Protein AF-A0A2E1MLE8-F1 (afdb_monomer)

pLDDT: mean 72.33, std 20.82, range [31.33, 97.62]

Sequence (188 aa):
MLLLKIIFIIIYLKLILARNYIHWLTSKGMEEFGFDRRSVFRGATSLALKDGQLSNGEKRLLIKLAHSLKLDDNEPKMIYDSIIDNKSLEPGKKISEEEQRRIYGQVLEAMLIHTDRSDDELLQIAYLRKIFQIDDSEHRAIARSMDRQLEEVIHRTLKDEVRIRLYDSIDRMGDIFDNILVKNEDRK

Mean predicted aligned error: 11.48 Å

Radius of gyration: 18.12 Å; Cα contacts (8 Å, |Δi|>4): 130; chains: 1; bounding box: 50×51×37 Å

Foldseek 3Di:
DVVVVVVVVVVVVVVVVVVCVLVCLVPVLCVPAHAALLSLLLSLLCLCCVVPDHDPLSVQLSVQLCVLSVPDPCSNVVSVVCSVVVHDDHHHDHADLVSLLSSLLRSVVSQLLDPPHDVSSLVSSLSSCVSSVQDPVNLVVSVVVVLVVCVVPDDPPSSVSSVVSSVVSVVVNVVVVCCVVVVVVVPD

Nearest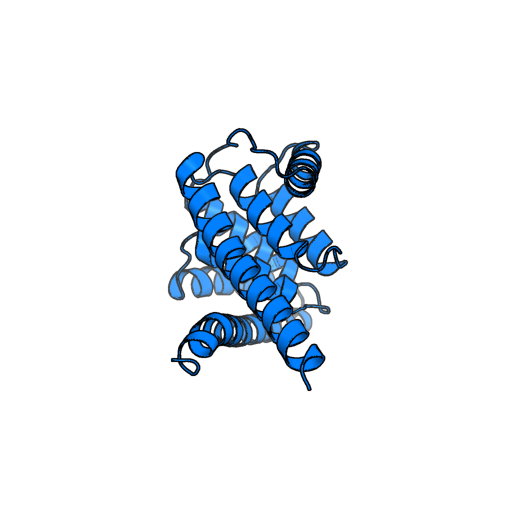 PDB structures (foldseek):
  7uwb-assembly1_o  TM=1.664E-01  e=9.265E+00  Citrus x limon

Structure (mmCIF, N/CA/C/O backbone):
data_AF-A0A2E1MLE8-F1
#
_entry.id   AF-A0A2E1MLE8-F1
#
loop_
_atom_site.group_PDB
_atom_site.id
_atom_site.type_symbol
_atom_site.label_atom_id
_atom_site.label_alt_id
_atom_site.label_comp_id
_atom_site.label_asym_id
_atom_site.label_entity_id
_atom_site.label_seq_id
_atom_site.pdbx_PDB_ins_code
_atom_site.Cartn_x
_atom_site.Cartn_y
_atom_site.Cartn_z
_atom_site.occupancy
_atom_site.B_iso_or_equiv
_atom_site.auth_seq_id
_atom_site.auth_comp_id
_atom_site.auth_asym_id
_atom_site.auth_atom_id
_atom_site.pdbx_PDB_model_num
ATOM 1 N N . MET A 1 1 ? -21.716 -35.879 11.417 1.00 55.12 1 MET A N 1
ATOM 2 C CA . MET A 1 1 ? -22.118 -35.291 10.114 1.00 55.12 1 MET A CA 1
ATOM 3 C C . MET A 1 1 ? -22.723 -33.882 10.238 1.00 55.12 1 MET A C 1
ATOM 5 O O . MET A 1 1 ? -22.400 -33.039 9.413 1.00 55.12 1 MET A O 1
ATOM 9 N N . LEU A 1 2 ? -23.537 -33.584 11.264 1.00 41.94 2 LEU A N 1
ATOM 10 C CA . LEU A 1 2 ? -24.146 -32.253 11.479 1.00 41.94 2 LEU A CA 1
ATOM 11 C C . LEU A 1 2 ? -23.129 -31.139 11.827 1.00 41.94 2 LEU A C 1
ATOM 13 O O . LEU A 1 2 ? -23.208 -30.042 11.286 1.00 41.94 2 LEU A O 1
ATOM 17 N N . LEU A 1 3 ? -22.133 -31.441 12.671 1.00 33.59 3 LEU A N 1
ATOM 18 C CA . LEU A 1 3 ? -21.077 -30.498 13.081 1.00 33.59 3 LEU A CA 1
ATOM 19 C C . LEU A 1 3 ? -20.241 -29.972 11.903 1.00 33.59 3 LEU A C 1
ATOM 21 O O . LEU A 1 3 ? -19.917 -28.790 11.850 1.00 33.59 3 LEU A O 1
ATOM 25 N N . LEU A 1 4 ? -19.941 -30.837 10.930 1.00 36.84 4 LEU A N 1
ATOM 26 C CA . LEU A 1 4 ? -19.155 -30.480 9.746 1.00 36.84 4 LEU A CA 1
ATOM 27 C C . LEU A 1 4 ? -19.902 -29.472 8.853 1.00 36.84 4 LEU A C 1
ATOM 29 O O . LEU A 1 4 ? -19.287 -28.564 8.302 1.00 36.84 4 LEU A O 1
ATOM 33 N N . LYS A 1 5 ? -21.238 -29.589 8.767 1.00 32.25 5 LYS A N 1
ATOM 34 C CA . LYS A 1 5 ? -22.104 -28.643 8.042 1.00 32.25 5 LYS A CA 1
ATOM 35 C C . LYS A 1 5 ? -22.177 -27.280 8.737 1.00 32.25 5 LYS A C 1
ATOM 37 O O . LYS A 1 5 ? -22.141 -26.262 8.058 1.00 32.25 5 LYS A O 1
ATOM 42 N N . ILE A 1 6 ? -22.225 -27.249 10.070 1.00 36.34 6 ILE A N 1
ATOM 43 C CA . ILE A 1 6 ? -22.250 -26.000 10.854 1.00 36.34 6 ILE A CA 1
ATOM 44 C C . ILE A 1 6 ? -20.917 -25.251 10.732 1.00 36.34 6 ILE A C 1
ATOM 46 O O . ILE A 1 6 ? -20.917 -24.044 10.511 1.00 36.34 6 ILE A O 1
ATOM 50 N N . ILE A 1 7 ? -19.785 -25.959 10.791 1.00 39.38 7 ILE A N 1
ATOM 51 C CA . ILE A 1 7 ? -18.454 -25.368 10.580 1.00 39.38 7 ILE A CA 1
ATOM 52 C C . ILE A 1 7 ? -18.348 -24.773 9.169 1.00 39.38 7 ILE A C 1
ATOM 54 O O . ILE A 1 7 ? -17.899 -23.639 9.020 1.00 39.38 7 ILE A O 1
ATOM 58 N N . PHE A 1 8 ? -18.838 -25.483 8.148 1.00 39.50 8 PHE A N 1
ATOM 59 C CA . PHE A 1 8 ? -18.890 -24.969 6.778 1.00 39.50 8 PHE A CA 1
ATOM 60 C C . PHE A 1 8 ? -19.760 -23.714 6.651 1.00 39.50 8 PHE A C 1
ATOM 62 O O . PHE A 1 8 ? -19.351 -22.771 5.985 1.00 39.50 8 PHE A O 1
ATOM 69 N N . ILE A 1 9 ? -20.916 -23.666 7.321 1.00 45.56 9 ILE A N 1
ATOM 70 C CA . ILE A 1 9 ? -21.800 -22.491 7.338 1.00 45.56 9 ILE A CA 1
ATOM 71 C C . ILE A 1 9 ? -21.136 -21.309 8.052 1.00 45.56 9 ILE A C 1
ATOM 73 O O . ILE A 1 9 ? -21.217 -20.198 7.548 1.00 45.56 9 ILE A O 1
ATOM 77 N N . ILE A 1 10 ? -20.437 -21.521 9.173 1.00 34.81 10 ILE A N 1
ATOM 78 C CA . ILE A 1 10 ? -19.719 -20.456 9.900 1.00 34.81 10 ILE A CA 1
ATOM 79 C C . ILE A 1 10 ? -18.547 -19.918 9.071 1.00 34.81 10 ILE A C 1
ATOM 81 O O . ILE A 1 10 ? -18.344 -18.707 9.006 1.00 34.81 10 ILE A O 1
ATOM 85 N N . ILE A 1 11 ? -17.797 -20.801 8.406 1.00 39.72 11 ILE A N 1
ATOM 86 C CA . ILE A 1 11 ? -16.716 -20.428 7.485 1.00 39.72 11 ILE A CA 1
ATOM 87 C C . ILE A 1 11 ? -17.288 -19.659 6.286 1.00 39.72 11 ILE A C 1
ATOM 89 O O . ILE A 1 11 ? -16.763 -18.609 5.930 1.00 39.72 11 ILE A O 1
ATOM 93 N N . TYR A 1 12 ? -18.401 -20.125 5.717 1.00 33.50 12 TYR A N 1
ATOM 94 C CA . TYR A 1 12 ? -19.116 -19.479 4.616 1.00 33.50 12 TYR A CA 1
ATOM 95 C C . TYR A 1 12 ? -19.677 -18.103 5.013 1.00 33.50 12 TYR A C 1
ATOM 97 O O . TYR A 1 12 ? -19.508 -17.144 4.266 1.00 33.50 12 TYR A O 1
ATOM 105 N N . LEU A 1 13 ? -20.243 -17.961 6.218 1.00 35.47 13 LEU A N 1
ATOM 106 C CA . LEU A 1 13 ? -20.700 -16.678 6.761 1.00 35.47 13 LEU A CA 1
ATOM 107 C C . LEU A 1 13 ? -19.525 -15.724 7.009 1.00 35.47 13 LEU A C 1
ATOM 109 O O . LEU A 1 13 ? -19.614 -14.557 6.646 1.00 35.47 13 LEU A O 1
ATOM 113 N N . LYS A 1 14 ? -18.407 -16.208 7.572 1.00 35.91 14 LYS A N 1
ATOM 114 C CA . LYS A 1 14 ? -17.180 -15.412 7.763 1.00 35.91 14 LYS A CA 1
ATOM 115 C C . LYS A 1 14 ? -16.571 -14.957 6.434 1.00 35.91 14 LYS A C 1
ATOM 117 O O . LYS A 1 14 ? -16.105 -13.828 6.346 1.00 35.91 14 LYS A O 1
ATOM 122 N N . LEU A 1 15 ? -16.611 -15.794 5.397 1.00 34.94 15 LEU A N 1
ATOM 123 C CA . LEU A 1 15 ? -16.134 -15.467 4.048 1.00 34.94 15 LEU A CA 1
ATOM 124 C C . LEU A 1 15 ? -17.059 -14.487 3.314 1.00 34.94 15 LEU A C 1
ATOM 126 O O . LEU A 1 15 ? -16.563 -13.577 2.658 1.00 34.94 15 LEU A O 1
ATOM 130 N N . ILE A 1 16 ? -18.383 -14.615 3.455 1.00 36.28 16 ILE A N 1
ATOM 131 C CA . ILE A 1 16 ? -19.353 -13.627 2.951 1.00 36.28 16 ILE A CA 1
ATOM 132 C C . ILE A 1 16 ? -19.185 -12.292 3.675 1.00 36.28 16 ILE A C 1
ATOM 134 O O . ILE A 1 16 ? -19.195 -11.245 3.031 1.00 36.28 16 ILE A O 1
ATOM 138 N N . LEU A 1 17 ? -18.985 -12.320 4.995 1.00 37.41 17 LEU A N 1
ATOM 139 C CA . LEU A 1 17 ? -18.711 -11.124 5.781 1.00 37.41 17 LEU A CA 1
ATOM 140 C C . LEU A 1 17 ? -17.395 -10.481 5.350 1.00 37.41 17 LEU A C 1
ATOM 142 O O . LEU A 1 17 ? -17.412 -9.289 5.111 1.00 37.41 17 LEU A O 1
ATOM 146 N N . ALA A 1 18 ? -16.311 -11.233 5.135 1.00 40.12 18 ALA A N 1
ATOM 147 C CA . ALA A 1 18 ? -15.037 -10.702 4.635 1.00 40.12 18 ALA A CA 1
ATOM 148 C C . ALA A 1 18 ? -15.129 -10.145 3.196 1.00 40.12 18 ALA A C 1
ATOM 150 O O . ALA A 1 18 ? -14.552 -9.099 2.901 1.00 40.12 18 ALA A O 1
ATOM 151 N N . ARG A 1 19 ? -15.901 -10.799 2.311 1.00 38.50 19 ARG A N 1
ATOM 152 C CA . ARG A 1 19 ? -16.196 -10.344 0.936 1.00 38.50 19 ARG A CA 1
ATOM 153 C C . ARG A 1 19 ? -16.969 -9.030 0.933 1.00 38.50 19 ARG A C 1
ATOM 155 O O . ARG A 1 19 ? -16.597 -8.094 0.230 1.00 38.50 19 ARG A O 1
ATOM 162 N N . ASN A 1 20 ? -18.020 -8.958 1.747 1.00 39.12 20 ASN A N 1
ATOM 163 C CA . ASN A 1 20 ? -18.745 -7.720 1.963 1.00 39.12 20 ASN A CA 1
ATOM 164 C C . ASN A 1 20 ? -17.842 -6.704 2.650 1.00 39.12 20 ASN A C 1
ATOM 166 O O . ASN A 1 20 ? -17.897 -5.567 2.249 1.00 39.12 20 ASN A O 1
ATOM 170 N N . TYR A 1 21 ? -16.956 -7.082 3.572 1.00 43.91 21 TYR A N 1
ATOM 171 C CA . TYR A 1 21 ? -16.088 -6.167 4.315 1.00 43.91 21 TYR A CA 1
ATOM 172 C C . TYR A 1 21 ? -15.061 -5.464 3.429 1.00 43.91 21 TYR A C 1
ATOM 174 O O . TYR A 1 21 ? -14.918 -4.261 3.553 1.00 43.91 21 TYR A O 1
ATOM 182 N N . ILE A 1 22 ? -14.391 -6.144 2.491 1.00 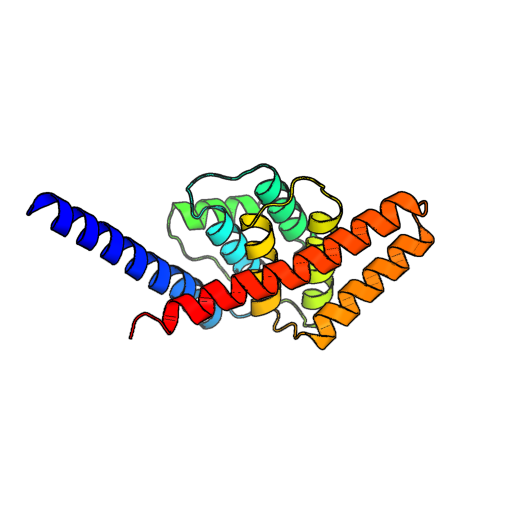43.22 22 ILE A N 1
ATOM 183 C CA . ILE A 1 22 ? -13.429 -5.481 1.588 1.00 43.22 22 ILE A CA 1
ATOM 184 C C . ILE A 1 22 ? -14.153 -4.568 0.593 1.00 43.22 22 ILE A C 1
ATOM 186 O O . ILE A 1 22 ? -13.727 -3.431 0.402 1.00 43.22 22 ILE A O 1
ATOM 190 N N . HIS A 1 23 ? -15.265 -5.027 0.006 1.00 43.91 23 HIS A N 1
ATOM 191 C CA . HIS A 1 23 ? -16.087 -4.223 -0.907 1.00 43.91 23 HIS A CA 1
ATOM 192 C C . HIS A 1 23 ? -16.815 -3.071 -0.183 1.00 43.91 23 HIS A C 1
ATOM 194 O O . HIS A 1 23 ? -16.998 -2.004 -0.749 1.00 43.91 23 HIS A O 1
ATOM 200 N N . TRP A 1 24 ? -17.184 -3.255 1.086 1.00 44.62 24 TRP A N 1
ATOM 201 C CA . TRP A 1 24 ? -17.776 -2.255 1.985 1.00 44.62 24 TRP A CA 1
ATOM 202 C C . TRP A 1 24 ? -16.725 -1.277 2.515 1.00 44.62 24 TRP A C 1
ATOM 204 O O . TRP A 1 24 ? -17.010 -0.094 2.617 1.00 44.62 24 TRP A O 1
ATOM 214 N N . LEU A 1 25 ? -15.490 -1.711 2.781 1.00 45.03 25 LEU A N 1
ATOM 215 C CA . LEU A 1 25 ? -14.367 -0.825 3.106 1.00 45.03 25 LEU A CA 1
ATOM 216 C C . LEU A 1 25 ? -13.978 0.034 1.898 1.00 45.03 25 LEU A C 1
ATOM 218 O O . LEU A 1 25 ? -13.654 1.205 2.073 1.00 45.03 25 LEU A O 1
ATOM 222 N N . THR A 1 26 ? -14.047 -0.522 0.682 1.00 47.53 26 THR A N 1
ATOM 223 C CA . THR A 1 26 ? -13.839 0.251 -0.550 1.00 47.53 26 THR A CA 1
ATOM 224 C C . THR A 1 26 ? -15.031 1.141 -0.896 1.00 47.53 26 THR A C 1
ATOM 226 O O . THR A 1 26 ? -14.793 2.272 -1.290 1.00 47.53 26 THR A O 1
ATOM 229 N N . SER A 1 27 ? -16.288 0.715 -0.717 1.00 41.00 27 SER A N 1
ATOM 230 C CA . SER A 1 27 ? -17.443 1.558 -1.071 1.00 41.00 27 SER A CA 1
ATOM 231 C C . SER A 1 27 ? -17.776 2.596 0.003 1.00 41.00 27 SER A C 1
ATOM 233 O O . SER A 1 27 ? -17.938 3.763 -0.324 1.00 41.00 27 SER A O 1
ATOM 235 N N . LYS A 1 28 ? -17.794 2.232 1.291 1.00 39.38 28 LYS A N 1
ATOM 236 C CA . LYS A 1 28 ? -18.166 3.154 2.375 1.00 39.38 28 LYS A CA 1
ATOM 237 C C . LYS A 1 28 ? -17.071 4.183 2.673 1.00 39.38 28 LYS A C 1
ATOM 239 O O . LYS A 1 28 ? -17.372 5.341 2.929 1.00 39.38 28 LYS A O 1
ATOM 244 N N . GLY A 1 29 ? -15.800 3.782 2.575 1.00 40.66 29 GLY A N 1
ATOM 245 C CA . GLY A 1 29 ? -14.663 4.698 2.718 1.00 40.66 29 GLY A CA 1
ATOM 246 C C . GLY A 1 29 ? -14.512 5.678 1.547 1.00 40.66 29 GLY A C 1
ATOM 247 O O . GLY A 1 29 ? -14.099 6.813 1.763 1.00 40.66 29 GLY A O 1
ATOM 248 N N . MET A 1 30 ? -14.870 5.271 0.319 1.00 45.78 30 MET A N 1
ATOM 249 C CA . MET A 1 30 ? -14.802 6.142 -0.863 1.00 45.78 30 MET A CA 1
ATOM 250 C C . MET A 1 30 ? -16.034 7.042 -1.038 1.00 45.78 30 MET A C 1
ATOM 252 O O . MET A 1 30 ? -15.879 8.149 -1.550 1.00 45.78 30 MET A O 1
ATOM 256 N N . GLU A 1 31 ? -17.227 6.611 -0.610 1.00 42.03 31 GLU A N 1
ATOM 257 C CA . GLU A 1 31 ? -18.454 7.420 -0.696 1.00 42.03 31 GLU A CA 1
ATOM 258 C C . GLU A 1 31 ? -18.536 8.524 0.376 1.00 42.03 31 GLU A C 1
ATOM 260 O O . GLU A 1 31 ? -19.088 9.584 0.089 1.00 42.03 31 GLU A O 1
ATOM 265 N N . GLU A 1 32 ? -17.974 8.334 1.581 1.00 40.38 32 GLU A N 1
ATOM 266 C CA . GLU A 1 32 ? -18.102 9.316 2.679 1.00 40.38 32 GLU A CA 1
ATOM 267 C C . GLU A 1 32 ? -17.022 10.425 2.689 1.00 40.38 32 GLU A C 1
ATOM 269 O O . GLU A 1 32 ? -17.327 11.542 3.107 1.00 40.38 32 GLU A O 1
ATOM 274 N N . PHE A 1 33 ? -15.784 10.181 2.224 1.00 38.78 33 PHE A N 1
ATOM 275 C CA . PHE A 1 33 ? -14.644 11.085 2.519 1.00 38.78 33 PHE A CA 1
ATOM 276 C C . PHE A 1 33 ? -13.820 11.573 1.317 1.00 38.78 33 PHE A C 1
ATOM 278 O O . PHE A 1 33 ? -12.995 12.483 1.445 1.00 38.78 33 PHE A O 1
ATOM 285 N N . GLY A 1 34 ? -14.074 11.049 0.118 1.00 51.59 34 GLY A N 1
ATOM 286 C CA . GLY A 1 34 ? -13.251 11.354 -1.048 1.00 51.59 34 GLY A CA 1
ATOM 287 C C . GLY A 1 34 ? -11.818 10.818 -0.923 1.00 51.59 34 GLY A C 1
ATOM 288 O O . GLY A 1 34 ? -11.436 10.138 0.024 1.00 51.59 34 GLY A O 1
ATOM 289 N N . PHE A 1 35 ? -11.015 11.076 -1.950 1.00 68.75 35 PHE A N 1
ATOM 290 C CA . PHE A 1 35 ? -9.706 10.455 -2.122 1.00 68.75 35 PHE A CA 1
ATOM 291 C C . PHE A 1 35 ? -8.613 11.159 -1.288 1.00 68.75 35 PHE A C 1
ATOM 293 O O . PHE A 1 35 ? -7.832 11.971 -1.799 1.00 68.75 35 PHE A O 1
ATOM 300 N N . ASP A 1 36 ? -8.604 10.906 0.024 1.00 87.81 36 ASP A N 1
ATOM 301 C CA . ASP A 1 36 ? -7.703 11.540 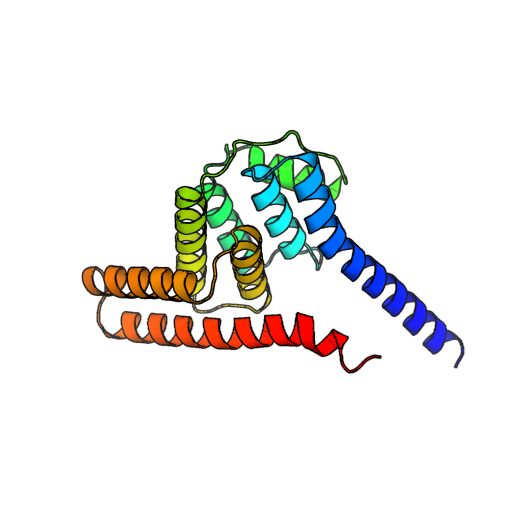0.992 1.00 87.81 36 ASP A CA 1
ATOM 302 C C . ASP A 1 36 ? -6.676 10.583 1.629 1.00 87.81 36 ASP A C 1
ATOM 304 O O . ASP A 1 36 ? -6.829 9.360 1.641 1.00 87.81 36 ASP A O 1
ATOM 308 N N . ARG A 1 37 ? -5.603 11.157 2.183 1.00 93.69 37 ARG A N 1
ATOM 309 C CA . ARG A 1 37 ? -4.454 10.419 2.739 1.00 93.69 37 ARG A CA 1
ATOM 310 C C . ARG A 1 37 ? -4.814 9.444 3.857 1.00 93.69 37 ARG A C 1
ATOM 312 O O . ARG A 1 37 ? -4.266 8.341 3.882 1.00 93.69 37 ARG A O 1
ATOM 319 N N . ARG A 1 38 ? -5.722 9.813 4.763 1.00 93.56 38 ARG A N 1
ATOM 320 C CA . ARG A 1 38 ? -6.110 8.962 5.898 1.00 93.56 38 ARG A CA 1
ATOM 321 C C . ARG A 1 38 ? -6.919 7.774 5.414 1.00 93.56 38 ARG A C 1
ATOM 323 O O . ARG A 1 38 ? -6.647 6.652 5.833 1.00 93.56 38 ARG A O 1
ATOM 330 N N . SER A 1 39 ? -7.848 8.004 4.491 1.00 90.19 39 SER A N 1
ATOM 331 C CA . SER A 1 39 ? -8.669 6.950 3.890 1.00 90.19 39 SER A CA 1
ATOM 332 C C . SER A 1 39 ? -7.815 5.917 3.150 1.00 90.19 39 SER A C 1
ATOM 334 O O . SER A 1 39 ? -7.976 4.710 3.359 1.00 90.19 39 SER A O 1
ATOM 336 N N . VAL A 1 40 ? -6.825 6.373 2.371 1.00 92.25 40 VAL A N 1
ATOM 337 C CA . VAL A 1 40 ? -5.868 5.485 1.689 1.00 92.25 40 VAL A CA 1
ATOM 338 C C . VAL A 1 40 ? -5.083 4.634 2.685 1.00 92.25 40 VAL A C 1
ATOM 340 O O . VAL A 1 40 ? -5.022 3.410 2.528 1.00 92.25 40 VAL A O 1
ATOM 343 N N . PHE A 1 41 ? -4.519 5.263 3.720 1.00 94.69 41 PHE A N 1
ATOM 344 C CA . PHE A 1 41 ? -3.742 4.568 4.745 1.00 94.69 41 PHE A CA 1
ATOM 345 C C . PHE A 1 41 ? -4.589 3.579 5.552 1.00 94.69 41 PHE A C 1
ATOM 347 O O . PHE A 1 41 ? -4.154 2.456 5.813 1.00 94.69 41 PHE A O 1
ATOM 354 N N . ARG A 1 42 ? -5.824 3.959 5.905 1.00 92.12 42 ARG A N 1
ATOM 355 C CA . ARG A 1 42 ? -6.772 3.106 6.631 1.00 92.12 42 ARG A CA 1
ATOM 356 C C . ARG A 1 42 ? -7.080 1.831 5.859 1.00 92.12 42 ARG A C 1
ATOM 358 O O . ARG A 1 42 ? -7.070 0.759 6.459 1.00 92.12 42 ARG A O 1
ATOM 365 N N . GLY A 1 43 ? -7.332 1.921 4.552 1.00 88.56 43 GLY A N 1
ATOM 366 C CA . GLY A 1 43 ? -7.598 0.738 3.732 1.00 88.56 43 GLY A CA 1
ATOM 367 C C . GLY A 1 43 ? -6.392 -0.203 3.645 1.00 88.56 43 GLY A C 1
ATOM 368 O O . GLY A 1 43 ? -6.555 -1.404 3.850 1.00 88.56 43 GLY A O 1
ATOM 369 N N . ALA A 1 44 ? -5.178 0.333 3.467 1.00 91.69 44 ALA A N 1
ATOM 370 C CA . ALA A 1 44 ? -3.950 -0.470 3.484 1.00 91.69 44 ALA A CA 1
ATOM 371 C C . ALA A 1 44 ? -3.715 -1.144 4.849 1.00 91.69 44 ALA A C 1
ATOM 373 O O . ALA A 1 44 ? -3.406 -2.330 4.918 1.00 91.69 44 ALA A O 1
ATOM 374 N N . THR A 1 45 ? -3.936 -0.412 5.943 1.00 91.25 45 THR A N 1
ATOM 375 C CA . THR A 1 45 ? -3.765 -0.924 7.313 1.00 91.25 45 THR A CA 1
ATOM 376 C C . THR A 1 45 ? -4.807 -1.995 7.642 1.00 91.25 45 THR A C 1
ATOM 378 O O . THR A 1 45 ? -4.479 -3.015 8.237 1.00 91.25 45 THR A O 1
ATOM 381 N N . SER A 1 46 ? -6.056 -1.805 7.207 1.00 87.38 46 SER A N 1
ATOM 382 C CA . SER A 1 46 ? -7.131 -2.793 7.382 1.00 87.38 46 SER A CA 1
ATOM 383 C C . SER A 1 46 ? -6.835 -4.091 6.630 1.00 87.38 46 SER A C 1
ATOM 385 O O . SER A 1 46 ? -7.161 -5.172 7.111 1.00 87.38 46 SER A O 1
ATOM 387 N N . LEU A 1 47 ? -6.214 -3.982 5.453 1.00 84.75 47 LEU A N 1
ATOM 388 C CA . LEU A 1 47 ? -5.802 -5.129 4.655 1.00 84.75 47 LEU A CA 1
ATOM 389 C C . LEU A 1 47 ? -4.663 -5.910 5.320 1.00 84.75 47 LEU A C 1
ATOM 391 O O . LEU A 1 47 ? -4.729 -7.135 5.370 1.00 84.75 47 LEU A O 1
ATOM 395 N N . ALA A 1 48 ? -3.660 -5.202 5.841 1.00 86.56 48 ALA A N 1
ATOM 396 C CA . ALA A 1 48 ? -2.536 -5.805 6.552 1.00 86.56 48 ALA A CA 1
ATOM 397 C C . ALA A 1 48 ? -2.973 -6.471 7.869 1.00 86.56 48 ALA A C 1
ATOM 399 O O . ALA A 1 48 ? -2.463 -7.511 8.241 1.00 86.56 48 ALA A O 1
ATOM 400 N N . LEU A 1 49 ? -3.983 -5.929 8.556 1.00 84.50 49 LEU A N 1
ATOM 401 C CA . LEU A 1 49 ? -4.504 -6.498 9.807 1.00 84.50 49 LEU A CA 1
ATOM 402 C C . LEU A 1 49 ? -5.510 -7.644 9.615 1.00 84.50 49 LEU A C 1
ATOM 404 O O . LEU A 1 49 ? -6.157 -8.052 10.583 1.00 84.50 49 LEU A O 1
ATOM 408 N N . LYS A 1 50 ? -5.685 -8.170 8.397 1.00 79.25 50 LYS A N 1
ATOM 409 C CA . LYS A 1 50 ? -6.723 -9.176 8.099 1.00 79.25 50 LYS A CA 1
ATOM 410 C C . LYS A 1 50 ? -6.602 -10.451 8.939 1.00 79.25 50 LYS A C 1
ATOM 412 O O . LYS A 1 50 ? -7.616 -11.089 9.221 1.00 79.25 50 LYS A O 1
ATOM 417 N N . ASP A 1 51 ? -5.383 -10.833 9.308 1.00 76.44 51 ASP A N 1
ATOM 418 C CA . ASP A 1 51 ? -5.078 -12.019 10.112 1.00 76.44 51 ASP A CA 1
ATOM 419 C C . ASP A 1 51 ? -4.876 -11.687 11.606 1.00 76.44 51 ASP A C 1
ATOM 421 O O . ASP A 1 51 ? -4.646 -12.579 12.424 1.00 76.44 51 ASP A O 1
ATOM 425 N N . GLY A 1 52 ? -5.030 -10.410 11.973 1.00 77.50 52 GLY A N 1
ATOM 426 C CA . GLY A 1 52 ? -4.865 -9.890 13.326 1.00 77.50 52 GLY A CA 1
ATOM 427 C C . GLY A 1 52 ? -3.415 -9.637 13.741 1.00 77.50 52 GLY A C 1
ATOM 428 O O . GLY A 1 52 ? -3.187 -9.272 14.897 1.00 77.50 52 GLY A O 1
ATOM 429 N N . GLN A 1 53 ? -2.436 -9.818 12.852 1.00 83.88 53 GLN A N 1
ATOM 430 C CA . GLN A 1 53 ? -1.027 -9.541 13.118 1.00 83.88 53 GLN A CA 1
ATOM 431 C C . GLN A 1 53 ? -0.432 -8.662 12.015 1.00 83.88 53 GLN A C 1
ATOM 433 O O . GLN A 1 53 ? -1.036 -8.429 10.982 1.00 83.88 53 GLN A O 1
ATOM 438 N N . LEU A 1 54 ? 0.743 -8.089 12.279 1.00 87.00 54 LEU A N 1
ATOM 439 C CA . LEU A 1 54 ? 1.518 -7.391 11.258 1.00 87.00 54 LEU A CA 1
ATOM 440 C C . LEU A 1 54 ? 2.885 -8.051 11.168 1.00 87.00 54 LEU A C 1
ATOM 442 O O . LEU A 1 54 ? 3.682 -7.986 12.118 1.00 87.00 54 LEU A O 1
ATOM 446 N N . SER A 1 55 ? 3.167 -8.646 10.017 1.00 90.19 55 SER A N 1
ATOM 447 C CA . SER A 1 55 ? 4.502 -9.114 9.668 1.00 90.19 55 SER A CA 1
ATOM 448 C C . SER A 1 55 ? 5.487 -7.943 9.561 1.00 90.19 55 SER A C 1
ATOM 450 O O . SER A 1 55 ? 5.117 -6.766 9.486 1.00 90.19 55 SER A O 1
ATOM 452 N N . ASN A 1 56 ? 6.786 -8.247 9.552 1.00 90.00 56 ASN A N 1
ATOM 453 C CA . ASN A 1 56 ? 7.805 -7.212 9.367 1.00 90.00 56 ASN A CA 1
ATOM 454 C C . ASN A 1 56 ? 7.703 -6.551 7.983 1.00 90.00 56 ASN A C 1
ATOM 456 O O . ASN A 1 56 ? 7.897 -5.341 7.889 1.00 90.00 56 ASN A O 1
ATOM 460 N N . GLY A 1 57 ? 7.352 -7.312 6.941 1.00 88.88 57 GLY A N 1
ATOM 461 C CA . GLY A 1 57 ? 7.118 -6.784 5.596 1.00 88.88 57 GLY A CA 1
ATOM 462 C C . GLY A 1 57 ? 5.970 -5.786 5.549 1.00 88.88 57 GLY A C 1
ATOM 463 O O . GLY A 1 57 ? 6.146 -4.645 5.116 1.00 88.88 57 GLY A O 1
ATOM 464 N N . GLU A 1 58 ? 4.829 -6.148 6.133 1.00 90.81 58 GLU A N 1
ATOM 465 C CA . GLU A 1 58 ? 3.671 -5.258 6.205 1.00 90.81 58 GLU A CA 1
ATOM 466 C C . GLU A 1 58 ? 3.960 -3.996 7.020 1.00 90.81 58 GLU A C 1
ATOM 468 O O . GLU A 1 58 ? 3.625 -2.900 6.578 1.00 90.81 58 GLU A O 1
ATOM 473 N N . LYS A 1 59 ? 4.651 -4.108 8.164 1.00 92.31 59 LYS A N 1
ATOM 474 C CA . LYS A 1 59 ? 5.071 -2.932 8.950 1.00 92.31 59 LYS A CA 1
ATOM 475 C C . LYS A 1 59 ? 5.941 -1.988 8.129 1.00 92.31 59 LYS A C 1
ATOM 477 O O . LYS A 1 59 ? 5.699 -0.783 8.144 1.00 92.31 59 LYS A O 1
ATOM 482 N N . ARG A 1 60 ? 6.940 -2.512 7.410 1.00 92.62 60 ARG A N 1
ATOM 483 C CA . ARG A 1 60 ? 7.818 -1.698 6.552 1.00 92.62 60 ARG A CA 1
ATOM 484 C C . ARG A 1 60 ? 7.019 -0.983 5.466 1.00 92.62 60 ARG A C 1
ATOM 486 O O . ARG A 1 60 ? 7.218 0.216 5.270 1.00 92.62 60 ARG A O 1
ATOM 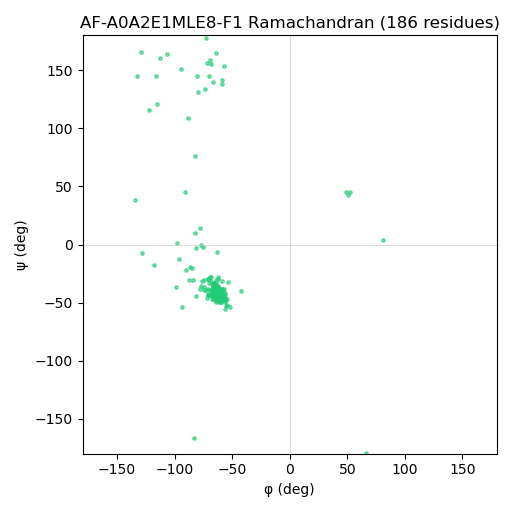493 N N . LEU A 1 61 ? 6.104 -1.687 4.798 1.00 93.56 61 LEU A N 1
ATOM 494 C CA . LEU A 1 61 ? 5.245 -1.091 3.775 1.00 93.56 61 LEU A CA 1
ATOM 495 C C . LEU A 1 61 ? 4.327 -0.012 4.337 1.00 93.56 61 LEU A C 1
ATOM 497 O O . LEU A 1 61 ? 4.245 1.065 3.750 1.00 93.56 61 LEU A O 1
ATOM 501 N N . LEU A 1 62 ? 3.694 -0.250 5.487 1.00 95.38 62 LEU A N 1
ATOM 502 C CA . LEU A 1 62 ? 2.852 0.747 6.142 1.00 95.38 62 LEU A CA 1
ATOM 503 C C . LEU A 1 62 ? 3.668 1.973 6.571 1.00 95.38 62 LEU A C 1
ATOM 505 O O . LEU A 1 62 ? 3.248 3.096 6.316 1.00 95.38 62 LEU A O 1
ATOM 509 N N . ILE A 1 63 ? 4.869 1.797 7.128 1.00 95.81 63 ILE A N 1
ATOM 510 C CA . ILE A 1 63 ? 5.761 2.921 7.464 1.00 95.81 63 ILE A CA 1
ATOM 511 C C . ILE A 1 63 ? 6.109 3.728 6.207 1.00 95.81 63 ILE A C 1
ATOM 513 O O . ILE A 1 63 ? 5.992 4.957 6.202 1.00 95.81 63 ILE A O 1
ATOM 517 N N . LYS A 1 64 ? 6.492 3.053 5.116 1.00 95.75 64 LYS A N 1
ATOM 518 C CA . LYS A 1 64 ? 6.795 3.722 3.845 1.00 95.75 64 LYS A CA 1
ATOM 519 C C . LYS A 1 64 ? 5.575 4.463 3.304 1.00 95.75 64 LYS A C 1
ATOM 521 O O . LYS A 1 64 ? 5.710 5.606 2.875 1.00 95.75 64 LYS A O 1
ATOM 526 N N . LEU A 1 65 ? 4.398 3.842 3.347 1.00 97.31 65 LEU A N 1
ATOM 527 C CA . LEU A 1 65 ? 3.153 4.436 2.877 1.00 97.31 65 LEU A CA 1
ATOM 528 C C . LEU A 1 65 ? 2.776 5.671 3.703 1.00 97.31 65 LEU A C 1
ATOM 530 O O . LEU A 1 65 ? 2.468 6.700 3.108 1.00 97.31 65 LEU A O 1
ATOM 534 N N . ALA A 1 66 ? 2.858 5.611 5.036 1.00 97.62 66 ALA A N 1
ATOM 535 C CA . ALA A 1 66 ? 2.608 6.756 5.915 1.00 97.62 66 ALA A CA 1
ATOM 536 C C . ALA A 1 66 ? 3.519 7.941 5.564 1.00 97.62 66 ALA A C 1
ATOM 538 O O . ALA A 1 66 ? 3.048 9.064 5.375 1.00 97.62 66 ALA A O 1
ATOM 539 N N . HIS A 1 67 ? 4.813 7.668 5.379 1.00 97.44 67 HIS A N 1
ATOM 540 C CA . HIS A 1 67 ? 5.786 8.675 4.971 1.00 97.44 67 HIS A CA 1
ATOM 541 C C . HIS A 1 67 ? 5.486 9.246 3.572 1.00 97.44 67 HIS A C 1
ATOM 543 O O . HIS A 1 67 ? 5.484 10.460 3.371 1.00 97.44 67 HIS A O 1
ATOM 549 N N . SER A 1 68 ? 5.185 8.400 2.582 1.00 97.00 68 SER A N 1
ATOM 550 C CA . SER A 1 68 ? 4.846 8.832 1.216 1.00 97.00 68 SER A CA 1
ATOM 551 C C . SER A 1 68 ? 3.566 9.671 1.160 1.00 97.00 68 SER A C 1
ATOM 553 O O . SER A 1 68 ? 3.496 10.655 0.406 1.00 97.00 68 SER A O 1
ATOM 555 N N . LEU A 1 69 ? 2.590 9.311 1.996 1.00 96.44 69 LEU A N 1
ATOM 556 C CA . LEU A 1 69 ? 1.362 10.053 2.251 1.00 96.44 69 LEU A CA 1
ATOM 557 C C . LEU A 1 69 ? 1.583 11.281 3.129 1.00 96.44 69 LEU A C 1
ATOM 559 O O . LEU A 1 69 ? 0.627 12.024 3.302 1.00 96.44 69 LEU A O 1
ATOM 563 N N . LYS A 1 70 ? 2.794 11.558 3.624 1.00 96.75 70 LYS A N 1
ATOM 564 C CA . LYS A 1 70 ? 3.094 12.712 4.489 1.00 96.75 70 LYS A CA 1
ATOM 565 C C . LYS A 1 70 ? 2.088 12.837 5.641 1.00 96.75 70 LYS A C 1
ATOM 567 O O . LYS A 1 70 ? 1.535 13.915 5.844 1.00 96.75 70 LYS A O 1
ATOM 572 N N . LEU A 1 71 ? 1.785 11.711 6.283 1.00 96.38 71 LEU A N 1
ATOM 573 C CA . LEU A 1 71 ? 0.967 11.706 7.489 1.00 96.38 71 LEU A CA 1
ATOM 574 C C . LEU A 1 71 ? 1.756 12.329 8.642 1.00 96.38 71 LEU A C 1
ATOM 576 O O . LEU A 1 71 ? 2.970 12.130 8.727 1.00 96.38 71 LEU A O 1
ATOM 580 N N . ASP A 1 72 ? 1.067 13.043 9.523 1.00 95.00 72 ASP A N 1
ATOM 581 C CA . ASP A 1 72 ? 1.660 13.530 10.766 1.00 95.00 72 ASP A CA 1
ATOM 582 C C . ASP A 1 72 ? 1.964 12.349 11.703 1.00 95.00 72 ASP A C 1
ATOM 584 O O . ASP A 1 72 ? 1.294 11.316 11.657 1.00 95.00 72 ASP A O 1
ATOM 588 N N . ASP A 1 73 ? 2.925 12.509 12.616 1.00 90.81 73 ASP A N 1
ATOM 589 C CA . ASP A 1 73 ? 3.434 11.423 13.475 1.00 90.81 73 ASP A CA 1
ATOM 590 C C . ASP A 1 73 ? 2.341 10.670 14.262 1.00 90.81 73 ASP A C 1
ATOM 592 O O . ASP A 1 73 ? 2.446 9.466 14.503 1.00 90.81 73 ASP A O 1
ATOM 596 N N . ASN A 1 74 ? 1.262 11.363 14.641 1.00 93.75 74 ASN A N 1
ATOM 597 C CA . ASN A 1 74 ? 0.152 10.784 15.406 1.00 93.75 74 ASN A CA 1
ATOM 598 C C . ASN A 1 74 ? -0.919 10.115 14.530 1.00 93.75 74 ASN A C 1
ATOM 600 O O . ASN A 1 74 ? -1.703 9.302 15.031 1.00 93.75 74 ASN A O 1
ATOM 604 N N . GLU A 1 75 ? -0.982 10.442 13.238 1.00 95.25 75 GLU A N 1
ATOM 605 C CA . GLU A 1 75 ? -2.043 9.966 12.351 1.00 95.25 75 GLU A CA 1
ATOM 606 C C . GLU A 1 75 ? -2.015 8.446 12.138 1.00 95.25 75 GLU A C 1
ATOM 608 O O . GLU A 1 75 ? -3.082 7.841 12.248 1.00 95.25 75 GLU A O 1
ATOM 613 N N . PRO A 1 76 ? -0.865 7.774 11.913 1.00 94.75 76 PRO A N 1
ATOM 614 C CA . PRO A 1 76 ? -0.838 6.321 11.761 1.00 94.75 76 PRO A CA 1
ATOM 615 C C . PRO A 1 76 ? -1.429 5.579 12.962 1.00 94.75 76 PRO A C 1
ATOM 617 O O . PRO A 1 76 ? -2.227 4.657 12.786 1.00 94.75 76 PRO A O 1
ATOM 620 N N . LYS A 1 77 ? -1.088 6.011 14.185 1.00 93.62 77 LYS A N 1
ATOM 621 C CA . LYS A 1 77 ? -1.627 5.413 15.411 1.00 93.62 77 LYS A CA 1
ATOM 622 C C . LYS A 1 77 ? -3.124 5.690 15.548 1.00 93.62 77 LYS A C 1
ATOM 624 O O . LYS A 1 77 ? -3.884 4.767 15.811 1.00 93.62 77 LYS A O 1
ATOM 629 N N . MET A 1 78 ? -3.551 6.935 15.334 1.00 94.19 78 MET A N 1
ATOM 630 C CA . MET A 1 78 ? -4.969 7.307 15.364 1.00 94.19 78 MET A CA 1
ATOM 631 C C . MET A 1 78 ? -5.793 6.461 14.381 1.00 94.19 78 MET A C 1
ATOM 633 O O . MET A 1 78 ? -6.871 5.977 14.725 1.00 94.19 78 MET A O 1
ATOM 637 N N . ILE A 1 79 ? -5.283 6.255 13.164 1.00 92.75 79 ILE A N 1
ATOM 638 C CA . ILE A 1 79 ? -5.943 5.438 12.144 1.00 92.75 79 ILE A CA 1
ATOM 639 C C . ILE A 1 79 ? -6.004 3.975 12.590 1.00 92.75 79 ILE A C 1
ATOM 641 O O . ILE A 1 79 ? -7.071 3.369 12.502 1.00 92.75 79 ILE A O 1
ATOM 645 N N . TYR A 1 80 ? -4.905 3.424 13.111 1.00 89.56 80 TYR A N 1
ATOM 646 C CA . TYR A 1 80 ? -4.876 2.073 13.673 1.00 89.56 80 TYR A CA 1
ATOM 647 C C . TYR A 1 80 ? -5.929 1.892 14.774 1.00 89.56 80 TYR A C 1
ATOM 649 O O . TYR A 1 80 ? -6.769 0.999 14.676 1.00 89.56 80 TYR A O 1
ATOM 657 N N . ASP A 1 81 ? -5.949 2.779 15.773 1.00 89.69 81 ASP A N 1
ATOM 658 C CA . ASP A 1 81 ? -6.909 2.723 16.878 1.00 89.69 81 ASP A CA 1
ATOM 659 C C . ASP A 1 81 ? -8.356 2.798 16.352 1.00 89.69 81 ASP A C 1
ATOM 661 O O . ASP A 1 81 ? -9.226 2.065 16.816 1.00 89.69 81 ASP A O 1
ATOM 665 N N . SER A 1 82 ? -8.619 3.617 15.323 1.00 87.56 82 SER A N 1
ATOM 666 C CA . SER A 1 82 ? -9.952 3.718 14.710 1.00 87.56 82 SER A CA 1
ATOM 667 C C . SER A 1 82 ? -10.420 2.426 14.034 1.00 87.56 82 SER A C 1
ATOM 669 O O . SER A 1 82 ? -11.622 2.165 13.980 1.00 87.56 82 SER A O 1
ATOM 671 N N . ILE A 1 83 ? -9.494 1.615 13.511 1.00 84.38 83 ILE A N 1
ATOM 672 C CA . ILE A 1 83 ? -9.811 0.314 12.910 1.00 84.38 83 ILE A CA 1
ATOM 673 C C . ILE A 1 83 ? -10.200 -0.668 14.016 1.00 84.38 83 ILE A C 1
ATOM 675 O O . ILE A 1 83 ? -11.229 -1.329 13.898 1.00 84.38 83 ILE A O 1
ATOM 679 N N . ILE A 1 84 ? -9.420 -0.715 15.101 1.00 84.31 84 ILE A N 1
ATOM 680 C CA . ILE A 1 84 ? -9.678 -1.591 16.252 1.00 84.31 84 ILE A CA 1
ATOM 681 C C . ILE A 1 84 ? -11.001 -1.232 16.941 1.00 84.31 84 ILE A C 1
ATOM 683 O O . ILE A 1 84 ? -11.811 -2.113 17.222 1.00 84.31 84 ILE A O 1
ATOM 687 N N . ASP A 1 85 ? -11.252 0.061 17.147 1.00 86.31 85 ASP A N 1
ATOM 688 C CA . ASP A 1 85 ? -12.456 0.571 17.809 1.00 86.31 85 ASP A CA 1
ATOM 689 C C . ASP A 1 85 ? -13.677 0.667 16.873 1.00 86.31 85 ASP A C 1
ATOM 691 O O . ASP A 1 85 ? -14.760 1.063 17.308 1.00 86.31 85 ASP A O 1
ATOM 695 N N . ASN A 1 86 ? -13.510 0.356 15.582 1.00 80.31 86 ASN A N 1
ATOM 696 C CA . ASN A 1 86 ? -14.518 0.525 14.532 1.00 80.31 86 ASN A CA 1
ATOM 697 C C . ASN A 1 86 ? -15.140 1.942 14.496 1.00 80.31 86 ASN A C 1
ATOM 699 O O . ASN A 1 86 ? -16.353 2.111 14.345 1.00 80.31 86 ASN A O 1
ATOM 703 N N . LYS A 1 87 ? -14.296 2.969 14.643 1.00 82.50 87 LYS A N 1
ATOM 704 C CA . LYS A 1 87 ? -14.671 4.392 14.610 1.00 82.50 87 LYS A CA 1
ATOM 705 C C . LYS A 1 87 ? -14.499 4.984 13.210 1.00 82.50 87 LYS A C 1
ATOM 707 O O . LYS A 1 87 ? -13.646 4.547 12.431 1.00 82.50 87 LYS A O 1
ATOM 712 N N . SER A 1 88 ? -15.307 5.998 12.901 1.00 80.69 88 SER A N 1
ATOM 713 C CA . SER A 1 88 ? -15.105 6.848 11.726 1.00 80.69 88 SER A CA 1
ATOM 714 C C . SER A 1 88 ? -13.895 7.762 11.923 1.00 80.69 88 SER A C 1
ATOM 716 O O . SER A 1 88 ? -13.497 8.056 13.052 1.00 80.69 88 SER A O 1
ATOM 718 N N . LEU A 1 89 ? -13.313 8.213 10.815 1.00 80.81 89 LEU A N 1
ATOM 719 C CA . LEU A 1 89 ? -12.227 9.186 10.805 1.00 80.81 89 LEU A CA 1
ATOM 720 C C . LEU A 1 89 ? -12.683 10.453 10.101 1.00 80.81 89 LEU A C 1
ATOM 722 O O . LEU A 1 89 ? -13.392 10.381 9.105 1.00 80.81 89 LEU A O 1
ATOM 726 N N . GLU A 1 90 ? -12.201 11.595 10.580 1.00 84.06 90 GLU A N 1
ATOM 727 C CA . GLU A 1 90 ? -12.306 12.837 9.823 1.00 84.06 90 GLU A CA 1
ATOM 728 C C . GLU A 1 90 ? -11.450 12.753 8.550 1.00 84.06 90 GLU A C 1
ATOM 730 O O . GLU A 1 90 ? -10.310 12.259 8.626 1.00 84.06 90 GLU A O 1
ATOM 735 N N . PRO A 1 91 ? -11.944 13.274 7.411 1.00 82.38 91 PRO A N 1
ATOM 736 C CA . PRO A 1 91 ? -11.223 13.224 6.150 1.00 82.38 91 PRO A CA 1
ATOM 737 C C . PRO A 1 91 ? -9.876 13.931 6.277 1.00 82.38 91 PRO A C 1
ATOM 739 O O . PRO A 1 91 ? -9.745 14.995 6.886 1.00 82.38 91 PRO A O 1
ATOM 742 N N . GLY A 1 92 ? -8.849 13.320 5.702 1.00 86.94 92 GLY A N 1
ATOM 743 C CA . GLY A 1 92 ? -7.525 13.905 5.586 1.00 86.94 92 GLY A CA 1
ATOM 744 C C . GLY A 1 92 ? -7.395 14.846 4.390 1.00 86.94 92 GLY A C 1
ATOM 745 O O . GLY A 1 92 ? -8.352 15.237 3.718 1.00 86.94 92 GLY A O 1
ATOM 746 N N . LYS A 1 93 ? -6.146 15.192 4.077 1.00 92.06 93 LYS A N 1
ATOM 747 C CA . LYS A 1 93 ? -5.826 15.999 2.897 1.00 92.06 93 LYS A CA 1
ATOM 748 C C . LYS A 1 93 ? -5.978 15.167 1.619 1.00 92.06 93 LYS A C 1
ATOM 750 O O . LYS A 1 93 ? -5.459 14.053 1.537 1.00 92.06 93 LYS A O 1
ATOM 755 N N . LYS A 1 94 ? -6.634 15.745 0.607 1.00 91.88 94 LYS A N 1
ATOM 756 C CA . LYS A 1 94 ? -6.777 15.154 -0.735 1.00 91.88 94 LYS A CA 1
ATOM 757 C C . LYS A 1 94 ? -5.418 14.853 -1.379 1.00 91.88 94 LYS A C 1
ATOM 759 O O . LYS A 1 94 ? -4.417 15.509 -1.076 1.00 91.88 94 LYS A O 1
ATOM 764 N N . ILE A 1 95 ? -5.408 13.874 -2.279 1.00 92.81 95 ILE A N 1
ATOM 765 C CA . ILE A 1 95 ? -4.223 13.448 -3.032 1.00 92.81 95 ILE A CA 1
ATOM 766 C C . ILE A 1 95 ? -4.450 13.746 -4.517 1.00 92.81 95 ILE A C 1
ATOM 768 O O . ILE A 1 95 ? -5.404 13.230 -5.101 1.00 92.81 95 ILE A O 1
ATOM 772 N N . SER A 1 96 ? -3.585 14.558 -5.134 1.00 92.62 96 SER A N 1
ATOM 773 C CA . SER A 1 96 ? -3.638 14.778 -6.588 1.00 92.62 96 SER A CA 1
ATOM 774 C C . SER A 1 96 ? -3.214 13.523 -7.357 1.00 92.62 96 SER A C 1
ATOM 776 O O . SER A 1 96 ? -2.502 12.680 -6.819 1.00 92.62 96 SER A O 1
ATOM 778 N N . GLU A 1 97 ? -3.596 13.396 -8.627 1.00 90.94 97 GLU A N 1
ATOM 779 C CA . GLU A 1 97 ? -3.202 12.245 -9.458 1.00 90.94 97 GLU A CA 1
ATOM 780 C C . GLU A 1 97 ? -1.679 12.066 -9.543 1.00 90.94 97 GLU A C 1
ATOM 782 O O . GLU A 1 97 ? -1.174 10.954 -9.388 1.00 90.94 97 GLU A O 1
ATOM 787 N N . GLU A 1 98 ? -0.930 13.160 -9.701 1.00 93.25 98 GLU A N 1
ATOM 788 C CA . GLU A 1 98 ? 0.536 13.135 -9.688 1.00 93.25 98 GLU A CA 1
ATOM 789 C C . GLU A 1 98 ? 1.073 12.593 -8.354 1.00 93.25 98 GLU A C 1
ATOM 791 O O . GLU A 1 98 ? 1.950 11.724 -8.323 1.00 93.25 98 GLU A O 1
ATOM 796 N N . GLU A 1 99 ? 0.507 13.051 -7.232 1.00 95.25 99 GLU A N 1
ATOM 797 C CA . GLU A 1 99 ? 0.880 12.542 -5.918 1.00 95.25 99 GLU A CA 1
ATOM 798 C C . GLU A 1 99 ? 0.552 11.056 -5.773 1.00 95.25 99 GLU A C 1
ATOM 800 O O . GLU A 1 99 ? 1.367 10.330 -5.208 1.00 95.25 99 GLU A O 1
ATOM 805 N N . GLN A 1 100 ? -0.577 10.588 -6.307 1.00 94.19 100 GLN A N 1
ATOM 806 C CA . GLN A 1 100 ? -0.963 9.175 -6.286 1.00 94.19 100 GLN A CA 1
ATOM 807 C C . GLN A 1 100 ? 0.074 8.295 -7.001 1.00 94.19 100 GLN A C 1
ATOM 809 O O . GLN A 1 100 ? 0.555 7.325 -6.413 1.00 94.19 100 GLN A O 1
ATOM 814 N N . ARG A 1 101 ? 0.494 8.660 -8.225 1.00 94.25 101 ARG A N 1
ATOM 815 C CA . ARG A 1 101 ? 1.527 7.916 -8.976 1.00 94.25 101 ARG A CA 1
ATOM 816 C C . ARG A 1 101 ? 2.873 7.943 -8.248 1.00 94.25 101 ARG A C 1
ATOM 818 O O . ARG A 1 101 ? 3.545 6.915 -8.151 1.00 94.25 101 ARG A O 1
ATOM 825 N N . ARG A 1 102 ? 3.241 9.091 -7.667 1.00 95.06 102 ARG A N 1
ATOM 826 C CA . ARG A 1 102 ? 4.465 9.231 -6.864 1.00 95.06 102 ARG A CA 1
ATOM 827 C C . ARG A 1 102 ? 4.434 8.351 -5.611 1.00 95.06 102 ARG A C 1
ATOM 829 O O . ARG A 1 102 ? 5.419 7.678 -5.321 1.00 95.06 102 ARG A O 1
ATOM 836 N N . ILE A 1 103 ? 3.328 8.352 -4.865 1.00 96.12 103 ILE A N 1
ATOM 837 C CA . ILE A 1 103 ? 3.142 7.517 -3.667 1.00 96.12 103 ILE A CA 1
ATOM 838 C C . ILE A 1 103 ? 3.227 6.041 -4.049 1.00 96.12 103 ILE A C 1
ATOM 840 O O . ILE A 1 103 ? 3.977 5.296 -3.424 1.00 96.12 103 ILE A O 1
ATOM 844 N N . TYR A 1 104 ? 2.514 5.637 -5.100 1.00 94.50 104 TYR A N 1
ATOM 845 C CA . TYR A 1 104 ? 2.544 4.272 -5.608 1.00 94.50 104 TYR A CA 1
ATOM 846 C C . TYR A 1 104 ? 3.965 3.800 -5.927 1.00 94.50 104 TYR A C 1
ATOM 848 O O . TYR A 1 104 ? 4.396 2.775 -5.403 1.00 94.50 104 TYR A O 1
ATOM 856 N N . GLY A 1 105 ? 4.712 4.573 -6.723 1.00 92.31 105 GLY A N 1
ATOM 857 C CA . GLY A 1 105 ? 6.089 4.239 -7.093 1.00 92.31 105 GLY A CA 1
ATOM 858 C C . GLY A 1 105 ? 7.012 4.100 -5.881 1.00 92.31 105 GLY A C 1
ATOM 859 O O . GLY A 1 105 ? 7.766 3.139 -5.795 1.00 92.31 105 GLY A O 1
ATOM 860 N N . GLN A 1 106 ? 6.898 4.996 -4.895 1.00 92.69 106 GLN A N 1
ATOM 861 C CA . GLN A 1 106 ? 7.709 4.941 -3.671 1.00 92.69 106 GLN A CA 1
ATOM 862 C C . GLN A 1 106 ? 7.434 3.696 -2.816 1.00 92.69 106 GLN A C 1
ATOM 864 O O . GLN A 1 106 ? 8.352 3.153 -2.201 1.00 92.69 106 GLN A O 1
ATOM 869 N N . VAL A 1 107 ? 6.181 3.251 -2.731 1.00 93.75 107 VAL A N 1
ATOM 870 C CA . VAL A 1 107 ? 5.821 2.055 -1.953 1.00 93.75 107 VAL A CA 1
ATOM 871 C C . VAL A 1 107 ? 6.187 0.783 -2.722 1.00 93.75 107 VAL A C 1
ATOM 873 O O . VAL A 1 107 ? 6.713 -0.158 -2.129 1.00 93.75 107 VAL A O 1
ATOM 876 N N . LEU A 1 108 ? 5.998 0.782 -4.046 1.00 88.50 108 LEU A N 1
ATOM 877 C CA . LEU A 1 108 ? 6.459 -0.286 -4.933 1.00 88.50 108 LEU A CA 1
ATOM 878 C C . LEU A 1 108 ? 7.982 -0.466 -4.846 1.00 88.50 108 LEU A C 1
ATOM 880 O O . LEU A 1 108 ? 8.459 -1.588 -4.726 1.00 88.50 108 LEU A O 1
ATOM 884 N N . GLU A 1 109 ? 8.745 0.624 -4.838 1.00 85.06 109 GLU A N 1
ATOM 885 C CA . GLU A 1 109 ? 10.201 0.601 -4.664 1.00 85.06 109 GLU A CA 1
ATOM 886 C C . GLU A 1 109 ? 10.610 -0.101 -3.368 1.00 85.06 109 GLU A C 1
ATOM 888 O O . GLU A 1 109 ? 11.434 -1.016 -3.391 1.00 85.06 109 GLU A O 1
ATOM 893 N N . ALA A 1 110 ? 9.994 0.280 -2.245 1.00 85.69 110 ALA A N 1
ATOM 894 C CA . ALA A 1 110 ? 10.285 -0.337 -0.956 1.00 85.69 110 ALA A CA 1
ATOM 895 C C . ALA A 1 110 ? 9.998 -1.843 -0.971 1.00 85.69 110 ALA A C 1
ATOM 897 O O . ALA A 1 110 ? 10.796 -2.621 -0.456 1.00 85.69 110 ALA A O 1
ATOM 898 N N . MET A 1 111 ? 8.906 -2.263 -1.611 1.00 85.00 111 MET A N 1
ATOM 899 C CA . MET A 1 111 ? 8.586 -3.679 -1.774 1.00 85.00 111 MET A CA 1
ATOM 900 C C . MET A 1 111 ? 9.649 -4.428 -2.595 1.00 85.00 111 MET A C 1
ATOM 902 O O . MET A 1 111 ? 10.027 -5.539 -2.234 1.00 85.00 111 MET A O 1
ATOM 906 N N . LEU A 1 112 ? 10.158 -3.834 -3.679 1.00 78.31 112 LEU A N 1
ATOM 907 C CA . LEU A 1 112 ? 11.094 -4.493 -4.601 1.00 78.31 112 LEU A CA 1
ATOM 908 C C . LEU A 1 112 ? 12.520 -4.634 -4.057 1.00 78.31 112 LEU A C 1
ATOM 910 O O . LEU A 1 112 ? 13.208 -5.590 -4.414 1.00 78.31 112 LEU A O 1
ATOM 914 N N . ILE A 1 113 ? 12.973 -3.708 -3.208 1.00 75.81 113 ILE A N 1
ATOM 915 C CA . ILE A 1 113 ? 14.330 -3.742 -2.632 1.00 75.81 113 ILE A CA 1
ATOM 916 C C . ILE A 1 113 ? 14.507 -4.954 -1.708 1.00 75.81 113 ILE A C 1
ATOM 918 O O . ILE A 1 113 ? 15.587 -5.553 -1.655 1.00 75.81 113 ILE A O 1
ATOM 922 N N . HIS A 1 114 ? 13.448 -5.360 -1.015 1.00 70.44 114 HIS A N 1
ATOM 923 C CA . HIS A 1 114 ? 13.490 -6.463 -0.066 1.00 70.44 114 HIS A CA 1
ATOM 924 C C . HIS A 1 114 ? 13.394 -7.832 -0.758 1.00 70.44 114 HIS A C 1
ATOM 926 O O . HIS A 1 114 ? 12.771 -7.993 -1.809 1.00 70.44 114 HIS A O 1
ATOM 932 N N . THR A 1 115 ? 14.092 -8.827 -0.210 1.00 59.59 115 THR A N 1
ATOM 933 C CA . THR A 1 115 ? 14.130 -10.198 -0.749 1.00 59.59 115 THR A CA 1
ATOM 934 C C . THR A 1 115 ? 13.032 -11.086 -0.154 1.00 59.59 115 THR A C 1
ATOM 936 O O . THR A 1 115 ? 12.625 -12.054 -0.789 1.00 59.59 115 THR A O 1
ATOM 939 N N . ASP A 1 116 ? 12.498 -10.732 1.016 1.00 67.75 116 ASP A N 1
ATOM 940 C CA . ASP A 1 116 ? 11.507 -11.470 1.812 1.00 67.75 116 ASP A CA 1
ATOM 941 C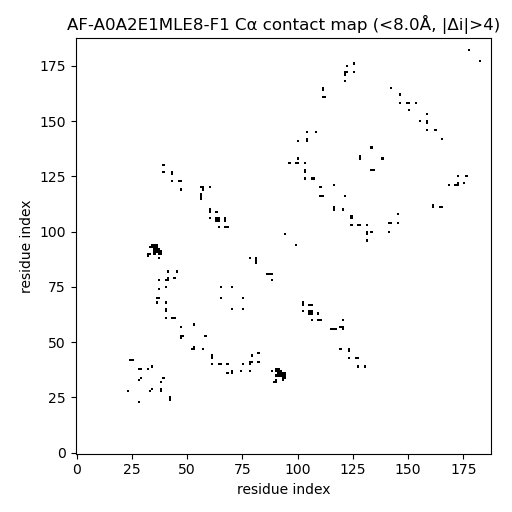 C . ASP A 1 116 ? 10.048 -11.083 1.489 1.00 67.75 116 ASP A C 1
ATOM 943 O O . ASP A 1 116 ? 9.248 -10.871 2.393 1.00 67.75 116 ASP A O 1
ATOM 947 N N . ARG A 1 117 ? 9.697 -10.981 0.199 1.00 72.19 117 ARG A N 1
ATOM 948 C CA . ARG A 1 117 ? 8.381 -10.486 -0.258 1.00 72.19 117 ARG A CA 1
ATOM 949 C C . ARG A 1 117 ? 7.282 -11.548 -0.163 1.00 72.19 117 ARG A C 1
ATOM 951 O O . ARG A 1 117 ? 7.426 -12.649 -0.701 1.00 72.19 117 ARG A O 1
ATOM 958 N N . SER A 1 118 ? 6.154 -11.175 0.429 1.00 82.81 118 SER A N 1
ATOM 959 C CA . SER A 1 118 ? 4.965 -12.015 0.630 1.00 82.81 118 SER A CA 1
ATOM 960 C C . SER A 1 118 ? 3.792 -11.660 -0.300 1.00 82.81 118 SER A C 1
ATOM 962 O O . SER A 1 118 ? 3.744 -10.579 -0.892 1.00 82.81 118 SER A O 1
ATOM 964 N N . ASP A 1 119 ? 2.810 -12.566 -0.408 1.00 81.19 119 ASP A N 1
ATOM 965 C CA . ASP A 1 119 ? 1.536 -12.288 -1.096 1.00 81.19 119 ASP A CA 1
ATOM 966 C C . ASP A 1 119 ? 0.741 -11.163 -0.413 1.00 81.19 119 ASP A C 1
ATOM 968 O O . ASP A 1 119 ? 0.012 -10.427 -1.075 1.00 81.19 119 ASP A O 1
ATOM 972 N N . ASP A 1 120 ? 0.915 -10.979 0.896 1.00 82.94 120 ASP A N 1
ATOM 973 C CA . ASP A 1 120 ? 0.249 -9.922 1.662 1.00 82.94 120 ASP A CA 1
ATOM 974 C C . ASP A 1 120 ? 0.812 -8.535 1.327 1.00 82.94 120 ASP A C 1
ATOM 976 O O . ASP A 1 120 ? 0.065 -7.567 1.157 1.00 82.94 120 ASP A O 1
ATOM 980 N N . GLU A 1 121 ? 2.127 -8.438 1.122 1.00 85.31 121 GLU A N 1
ATOM 981 C CA . GLU A 1 121 ? 2.770 -7.233 0.592 1.00 85.31 121 GLU A CA 1
ATOM 982 C C . GLU A 1 121 ? 2.350 -6.957 -0.860 1.00 85.31 121 GLU A C 1
ATOM 984 O O . GLU A 1 121 ? 2.037 -5.814 -1.203 1.00 85.31 121 GLU A O 1
ATOM 989 N N . LEU A 1 122 ? 2.269 -7.991 -1.708 1.00 83.19 122 LEU A N 1
ATOM 990 C CA . LEU A 1 122 ? 1.749 -7.871 -3.078 1.00 83.19 122 LEU A CA 1
ATOM 991 C C . LEU A 1 122 ? 0.307 -7.344 -3.089 1.00 83.19 122 LEU A C 1
ATOM 993 O O . LEU A 1 122 ? -0.023 -6.463 -3.886 1.00 83.19 122 LEU A O 1
ATOM 997 N N . LEU A 1 123 ? -0.536 -7.826 -2.175 1.00 81.50 123 LEU A N 1
ATOM 998 C CA . LEU A 1 123 ? -1.929 -7.407 -2.053 1.00 81.50 123 LEU A CA 1
ATOM 999 C C . LEU A 1 123 ? -2.059 -5.929 -1.659 1.00 81.50 123 LEU A C 1
ATOM 1001 O O . LEU A 1 123 ? -2.957 -5.242 -2.146 1.00 81.50 123 LEU A O 1
ATOM 1005 N N . GLN A 1 124 ? -1.149 -5.405 -0.833 1.00 86.44 124 GLN A N 1
ATOM 1006 C CA . GLN A 1 124 ? -1.106 -3.973 -0.514 1.00 86.44 124 GLN A CA 1
ATOM 1007 C C . GLN A 1 124 ? -0.729 -3.120 -1.731 1.00 86.44 124 GLN A C 1
ATOM 1009 O O . GLN A 1 124 ? -1.335 -2.070 -1.957 1.00 86.44 124 GLN A O 1
ATOM 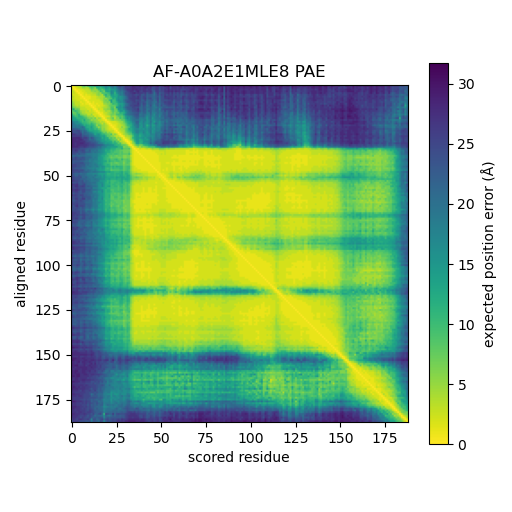1014 N N . ILE A 1 125 ? 0.214 -3.576 -2.561 1.00 87.44 125 ILE A N 1
ATOM 1015 C CA . ILE A 1 125 ? 0.549 -2.891 -3.818 1.00 87.44 125 ILE A CA 1
ATOM 1016 C C . ILE A 1 125 ? -0.628 -2.938 -4.799 1.00 87.44 125 ILE A C 1
ATOM 1018 O O . ILE A 1 125 ? -0.963 -1.922 -5.410 1.00 87.44 125 ILE A O 1
ATOM 1022 N N . ALA A 1 126 ? -1.290 -4.088 -4.916 1.00 80.88 126 ALA A N 1
ATOM 1023 C CA . ALA A 1 126 ? -2.491 -4.265 -5.726 1.00 80.88 126 ALA A CA 1
ATOM 1024 C C . ALA A 1 126 ? -3.633 -3.339 -5.270 1.00 80.88 126 ALA A C 1
ATOM 1026 O O . ALA A 1 126 ? -4.275 -2.692 -6.101 1.00 80.88 126 ALA A O 1
ATOM 1027 N N . TYR A 1 127 ? -3.843 -3.217 -3.956 1.00 85.19 127 TYR A N 1
ATOM 1028 C CA . TYR A 1 127 ? -4.782 -2.262 -3.371 1.00 85.19 127 TYR A CA 1
ATOM 1029 C C . TYR A 1 127 ? -4.462 -0.836 -3.821 1.00 85.19 127 TYR A C 1
ATOM 1031 O O . TYR A 1 127 ? -5.324 -0.199 -4.422 1.00 85.19 127 TYR A O 1
ATOM 1039 N N . LEU A 1 128 ? -3.226 -0.366 -3.606 1.00 90.69 128 LEU A N 1
ATOM 1040 C CA . LEU A 1 128 ? -2.798 0.985 -3.987 1.00 90.69 128 LEU A CA 1
ATOM 1041 C C . LEU A 1 128 ? -2.999 1.248 -5.479 1.00 90.69 128 LEU A C 1
ATOM 1043 O O . LEU A 1 128 ? -3.554 2.274 -5.863 1.00 90.69 128 LEU A O 1
ATOM 1047 N N . ARG A 1 129 ? -2.594 0.294 -6.318 1.00 86.62 129 ARG A N 1
ATOM 1048 C CA . ARG A 1 129 ? -2.760 0.373 -7.767 1.00 86.62 129 ARG A CA 1
ATOM 1049 C C . ARG A 1 129 ? -4.225 0.563 -8.158 1.00 86.62 129 ARG A C 1
ATOM 1051 O O . ARG A 1 129 ? -4.539 1.437 -8.963 1.00 86.62 129 ARG A O 1
ATOM 1058 N N . LYS A 1 130 ? -5.114 -0.239 -7.563 1.00 82.38 130 LYS A N 1
ATOM 1059 C CA . LYS A 1 130 ? -6.554 -0.195 -7.822 1.00 82.38 130 LYS A CA 1
ATOM 1060 C C . LYS A 1 130 ? -7.162 1.131 -7.381 1.00 82.38 130 LYS A C 1
ATOM 1062 O O . LYS A 1 130 ? -7.887 1.743 -8.158 1.00 82.38 130 LYS A O 1
ATOM 1067 N N . ILE A 1 131 ? -6.882 1.579 -6.156 1.00 84.75 131 ILE A N 1
ATOM 1068 C CA . ILE A 1 131 ? -7.489 2.812 -5.643 1.00 84.75 131 ILE A CA 1
ATOM 1069 C C . ILE A 1 131 ? -6.995 4.042 -6.410 1.00 84.75 131 ILE A C 1
ATOM 1071 O O . ILE A 1 131 ? -7.795 4.919 -6.703 1.00 84.75 131 ILE A O 1
ATOM 1075 N N . PHE A 1 132 ? -5.717 4.086 -6.799 1.00 88.88 132 PHE A N 1
ATOM 1076 C CA . PHE A 1 132 ? -5.144 5.176 -7.593 1.00 88.88 132 PHE A CA 1
ATOM 1077 C C . PHE A 1 132 ? -5.505 5.101 -9.080 1.00 88.88 132 PHE A C 1
ATOM 1079 O O . PHE A 1 132 ? -5.090 5.968 -9.849 1.00 88.88 132 PHE A O 1
ATOM 1086 N N . GLN A 1 133 ? -6.270 4.079 -9.482 1.00 85.38 133 GLN A N 1
ATOM 1087 C CA . GLN A 1 133 ? -6.686 3.847 -10.864 1.00 85.38 133 GLN A CA 1
ATOM 1088 C C . GLN A 1 133 ? -5.485 3.840 -11.820 1.00 85.38 133 GLN A C 1
ATOM 1090 O O . GLN A 1 133 ? -5.502 4.497 -12.854 1.00 85.38 133 GLN A O 1
ATOM 1095 N N . ILE A 1 134 ? -4.418 3.135 -11.428 1.00 82.12 134 ILE A N 1
ATOM 1096 C CA . ILE A 1 134 ? -3.188 3.020 -12.218 1.00 82.12 134 ILE A CA 1
ATOM 1097 C C . ILE A 1 134 ? -3.327 1.828 -13.159 1.00 82.12 134 ILE A C 1
ATOM 1099 O O . ILE A 1 134 ? -3.286 0.665 -12.728 1.00 82.12 134 ILE A O 1
ATOM 1103 N N . ASP A 1 135 ? -3.470 2.120 -14.447 1.00 82.38 135 ASP A N 1
ATOM 1104 C CA . ASP A 1 135 ? -3.619 1.092 -15.472 1.00 82.38 135 ASP A CA 1
ATOM 1105 C C . ASP A 1 135 ? -2.304 0.333 -15.751 1.00 82.38 135 ASP A C 1
ATOM 1107 O O . ASP A 1 135 ? -1.259 0.560 -15.135 1.00 82.38 135 ASP A O 1
ATOM 1111 N N . ASP A 1 136 ? -2.353 -0.660 -16.638 1.00 78.44 136 ASP A N 1
ATOM 1112 C CA . ASP A 1 136 ? -1.179 -1.456 -17.024 1.00 78.44 136 ASP A CA 1
ATOM 1113 C C . ASP A 1 136 ? -0.076 -0.632 -17.696 1.00 78.44 136 ASP A C 1
ATOM 1115 O O . ASP A 1 136 ? 1.113 -0.912 -17.526 1.00 78.44 136 ASP A O 1
ATOM 1119 N N . SER A 1 137 ? -0.448 0.364 -18.496 1.00 82.44 137 SER A N 1
ATOM 1120 C CA . SER A 1 137 ? 0.498 1.213 -19.213 1.00 82.44 137 SER A CA 1
ATOM 1121 C C . SER A 1 137 ? 1.243 2.142 -18.254 1.00 82.44 137 SER A C 1
ATOM 1123 O O . SER A 1 137 ? 2.473 2.218 -18.314 1.00 82.44 137 SER A O 1
ATOM 1125 N N . GLU A 1 138 ? 0.523 2.747 -17.310 1.00 86.81 138 GLU A N 1
ATOM 1126 C CA . GLU A 1 138 ? 1.059 3.600 -16.257 1.00 86.81 138 GLU A CA 1
ATOM 1127 C C . GLU A 1 138 ? 1.932 2.800 -15.295 1.00 86.81 138 GLU A C 1
ATOM 1129 O O . GLU A 1 1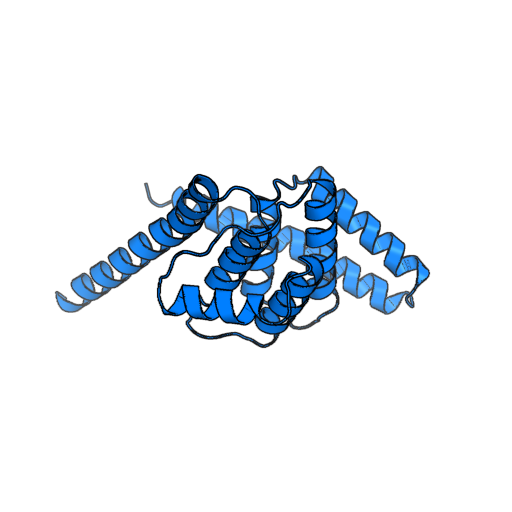38 ? 3.057 3.205 -15.001 1.00 86.81 138 GLU A O 1
ATOM 1134 N N . HIS A 1 139 ? 1.467 1.625 -14.860 1.00 84.12 139 HIS A N 1
ATOM 1135 C CA . HIS A 1 139 ? 2.249 0.736 -14.008 1.00 84.12 139 HIS A CA 1
ATOM 1136 C C . HIS A 1 139 ? 3.594 0.378 -14.659 1.00 84.12 139 HIS A C 1
ATOM 1138 O O . HIS A 1 139 ? 4.649 0.532 -14.039 1.00 84.12 139 HIS A O 1
ATOM 1144 N N . ARG A 1 140 ? 3.582 -0.018 -15.941 1.00 80.19 140 ARG A N 1
ATOM 1145 C CA . ARG A 1 140 ? 4.810 -0.295 -16.704 1.00 80.19 140 ARG A CA 1
ATOM 1146 C C . ARG A 1 140 ? 5.699 0.938 -16.850 1.00 80.19 140 ARG A C 1
ATOM 1148 O O . ARG A 1 140 ? 6.921 0.807 -16.806 1.00 80.19 140 ARG A O 1
ATOM 1155 N N . ALA A 1 141 ? 5.126 2.126 -17.037 1.00 85.31 141 ALA A N 1
ATOM 1156 C CA . ALA A 1 141 ? 5.894 3.364 -17.133 1.00 85.31 141 ALA A CA 1
ATOM 1157 C C . ALA A 1 141 ? 6.607 3.698 -15.811 1.00 85.31 141 ALA A C 1
ATOM 1159 O O . ALA A 1 141 ? 7.798 4.017 -15.827 1.00 85.31 141 ALA A O 1
ATOM 1160 N N . ILE A 1 142 ? 5.916 3.550 -14.676 1.00 85.44 142 ILE A N 1
ATOM 1161 C CA . ILE A 1 142 ? 6.480 3.737 -13.330 1.00 85.44 142 ILE A CA 1
ATOM 1162 C C . ILE A 1 142 ? 7.613 2.733 -13.093 1.00 85.44 142 ILE A C 1
ATOM 1164 O O . ILE A 1 142 ? 8.725 3.128 -12.751 1.00 85.44 142 ILE A O 1
ATOM 1168 N N . ALA A 1 143 ? 7.370 1.456 -13.380 1.00 77.19 143 ALA A N 1
ATOM 1169 C CA . ALA A 1 143 ? 8.352 0.387 -13.249 1.00 77.19 143 ALA A CA 1
ATOM 1170 C C . ALA A 1 143 ? 9.626 0.632 -14.089 1.00 77.19 143 ALA A C 1
ATOM 1172 O O . ALA A 1 143 ? 10.743 0.486 -13.595 1.00 77.19 143 ALA A O 1
ATOM 1173 N N . ARG A 1 144 ? 9.481 1.092 -15.341 1.00 76.62 144 ARG A N 1
ATOM 1174 C CA . ARG A 1 144 ? 10.618 1.482 -16.201 1.00 76.62 144 ARG A CA 1
ATOM 1175 C C . ARG A 1 144 ? 11.351 2.719 -15.694 1.00 76.62 144 ARG A C 1
ATOM 1177 O O . ARG A 1 144 ? 12.557 2.843 -15.886 1.00 76.62 144 ARG A O 1
ATOM 1184 N N . SER A 1 145 ? 10.632 3.673 -15.107 1.00 81.31 145 SER A N 1
ATOM 1185 C CA . SER A 1 145 ? 11.259 4.841 -14.488 1.00 81.31 145 SER A CA 1
ATOM 1186 C C . SER A 1 145 ? 12.132 4.426 -13.308 1.00 81.31 145 SER A C 1
ATOM 1188 O O . SER A 1 145 ? 13.249 4.918 -13.187 1.00 81.31 145 SER A O 1
ATOM 1190 N N . MET A 1 146 ? 11.656 3.482 -12.496 1.00 76.69 146 MET A N 1
ATOM 1191 C CA . MET A 1 146 ? 12.425 2.918 -11.390 1.00 76.69 146 MET A CA 1
ATOM 1192 C C . MET A 1 146 ? 13.653 2.149 -11.889 1.00 76.69 146 MET A C 1
ATOM 1194 O O . MET A 1 146 ? 14.741 2.380 -11.377 1.00 76.69 146 MET A O 1
ATOM 1198 N N . ASP A 1 147 ? 13.513 1.306 -12.925 1.00 69.69 147 ASP A N 1
ATOM 1199 C CA . ASP A 1 147 ? 14.653 0.594 -13.534 1.00 69.69 147 ASP A CA 1
ATOM 1200 C C . ASP A 1 147 ? 15.753 1.580 -13.952 1.00 69.69 147 ASP A C 1
ATOM 1202 O O . ASP A 1 147 ? 16.901 1.391 -13.565 1.00 69.69 147 ASP A O 1
ATOM 1206 N N . ARG A 1 148 ? 15.391 2.688 -14.623 1.00 72.75 148 ARG A N 1
ATOM 1207 C CA . ARG A 1 148 ? 16.325 3.764 -15.012 1.00 72.75 148 ARG A CA 1
ATOM 1208 C C . ARG A 1 148 ? 17.020 4.429 -13.823 1.00 72.75 148 ARG A C 1
ATOM 1210 O O . ARG A 1 148 ? 18.228 4.623 -13.869 1.00 72.75 148 ARG A O 1
ATOM 1217 N N . GLN A 1 149 ? 16.291 4.745 -12.753 1.00 68.31 149 GLN A N 1
ATOM 1218 C CA . GLN A 1 149 ? 16.887 5.334 -11.545 1.00 68.31 149 GLN A CA 1
ATOM 1219 C C . GLN A 1 149 ? 17.878 4.378 -10.864 1.00 68.31 149 GLN A C 1
ATOM 1221 O O . GLN A 1 149 ? 18.890 4.813 -10.320 1.00 68.31 149 GLN A O 1
ATOM 1226 N N . LEU A 1 150 ? 17.629 3.069 -10.935 1.00 62.84 150 LEU A N 1
ATOM 1227 C CA . LEU A 1 150 ? 18.559 2.056 -10.436 1.00 62.84 150 LEU A CA 1
ATOM 1228 C C . LEU A 1 150 ? 19.814 1.939 -11.318 1.00 62.84 150 LEU A C 1
ATOM 1230 O O . LEU A 1 150 ? 20.883 1.627 -10.793 1.00 62.84 150 LEU A O 1
ATOM 1234 N N . GLU A 1 151 ? 19.723 2.219 -12.629 1.00 57.28 151 GLU A N 1
ATOM 1235 C CA . GLU A 1 151 ? 20.888 2.236 -13.533 1.00 57.28 151 GLU A CA 1
ATOM 1236 C C . GLU A 1 151 ? 21.925 3.300 -13.150 1.00 57.28 151 GLU A C 1
ATOM 1238 O O . GLU A 1 151 ? 23.112 3.093 -13.395 1.00 57.28 151 GLU A O 1
ATOM 1243 N N . GLU A 1 152 ? 21.491 4.406 -12.541 1.00 55.81 152 GLU A N 1
ATOM 1244 C CA . GLU A 1 152 ? 22.356 5.531 -12.164 1.00 55.81 152 GLU A CA 1
ATOM 1245 C C . GLU A 1 152 ? 23.050 5.336 -10.804 1.00 55.81 152 GLU A C 1
ATOM 1247 O O . GLU A 1 152 ? 24.066 5.977 -10.538 1.00 55.81 152 GLU A O 1
ATOM 1252 N N . VAL A 1 153 ? 22.532 4.447 -9.943 1.00 53.09 153 VAL A N 1
ATOM 1253 C CA . VAL A 1 153 ? 22.916 4.379 -8.518 1.00 53.09 153 VAL A CA 1
ATOM 1254 C C . VAL A 1 153 ? 23.565 3.040 -8.116 1.00 53.09 153 VAL A C 1
ATOM 1256 O O . VAL A 1 153 ? 24.228 2.978 -7.081 1.00 53.09 153 VAL A O 1
ATOM 1259 N N . ILE A 1 154 ? 23.419 1.956 -8.897 1.00 56.56 154 ILE A N 1
ATOM 1260 C CA . ILE A 1 154 ? 23.695 0.585 -8.416 1.00 56.56 154 ILE A CA 1
ATOM 1261 C C . ILE A 1 154 ? 24.566 -0.266 -9.373 1.00 56.56 154 ILE A C 1
ATOM 1263 O O . ILE A 1 154 ? 24.439 -0.213 -10.594 1.00 56.56 154 ILE A O 1
ATOM 1267 N N . HIS A 1 155 ? 25.430 -1.130 -8.810 1.00 59.03 155 HIS A N 1
ATOM 1268 C CA . HIS A 1 155 ? 26.181 -2.168 -9.539 1.00 59.03 155 HIS A CA 1
ATOM 1269 C C . HIS A 1 155 ? 25.263 -3.169 -10.286 1.00 59.03 155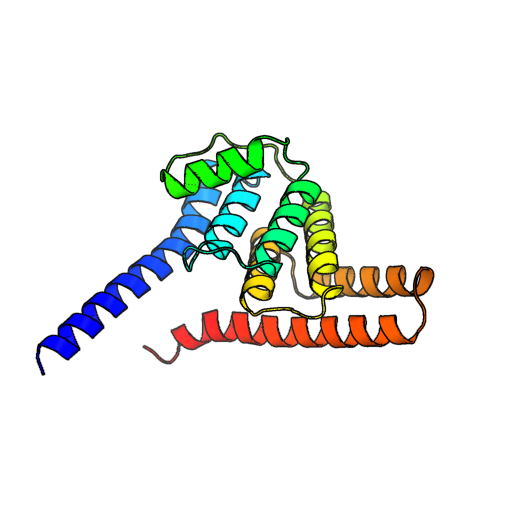 HIS A C 1
ATOM 1271 O O . HIS A 1 155 ? 24.252 -3.619 -9.748 1.00 59.03 155 HIS A O 1
ATOM 1277 N N . ARG A 1 156 ? 25.665 -3.597 -11.499 1.00 59.88 156 ARG A N 1
ATOM 1278 C CA . ARG A 1 156 ? 24.888 -4.466 -12.423 1.00 59.88 156 ARG A CA 1
ATOM 1279 C C . ARG A 1 156 ? 24.152 -5.658 -11.779 1.00 59.88 156 ARG A C 1
ATOM 1281 O O . ARG A 1 156 ? 23.022 -5.921 -12.164 1.00 59.88 156 ARG A O 1
ATOM 1288 N N . THR A 1 157 ? 24.746 -6.356 -10.812 1.00 59.28 157 THR A N 1
ATOM 1289 C CA . THR A 1 157 ? 24.153 -7.573 -10.224 1.00 59.28 157 THR A CA 1
ATOM 1290 C C . THR A 1 157 ? 22.874 -7.300 -9.425 1.00 59.28 157 THR A C 1
ATOM 1292 O O . THR A 1 157 ? 21.872 -7.981 -9.615 1.00 59.28 157 THR A O 1
ATOM 1295 N N . LEU A 1 158 ? 22.864 -6.264 -8.581 1.00 61.22 158 LEU A N 1
ATOM 1296 C CA . LEU A 1 158 ? 21.678 -5.907 -7.790 1.00 61.22 158 LEU A CA 1
ATOM 1297 C C . LEU A 1 158 ? 20.554 -5.358 -8.688 1.00 61.22 158 LEU A C 1
ATOM 1299 O O . LEU A 1 158 ? 19.372 -5.543 -8.404 1.00 61.22 158 LEU A O 1
ATOM 1303 N N . LYS A 1 159 ? 20.917 -4.745 -9.818 1.00 61.59 159 LYS A N 1
ATOM 1304 C CA . LYS A 1 159 ? 19.974 -4.305 -10.851 1.00 61.59 159 LYS A CA 1
ATOM 1305 C C . LYS A 1 159 ? 19.229 -5.480 -11.489 1.00 61.59 159 LYS A C 1
ATOM 1307 O O . LYS A 1 159 ? 18.005 -5.431 -11.592 1.00 61.59 159 LYS A O 1
ATOM 1312 N N . ASP A 1 160 ? 19.935 -6.537 -11.881 1.00 68.00 160 ASP A N 1
ATOM 1313 C CA . ASP A 1 160 ? 19.292 -7.706 -12.491 1.00 68.00 160 ASP A CA 1
ATOM 1314 C C . ASP A 1 160 ? 18.358 -8.418 -11.497 1.00 68.00 160 ASP A C 1
ATOM 1316 O O . ASP A 1 160 ? 17.245 -8.794 -11.862 1.00 68.00 160 ASP A O 1
ATOM 1320 N N . GLU A 1 161 ? 18.731 -8.491 -10.215 1.00 70.12 161 GLU A N 1
ATOM 1321 C CA . GLU A 1 161 ? 17.858 -9.022 -9.159 1.00 70.12 161 GLU A CA 1
ATOM 1322 C C . GLU A 1 161 ? 16.594 -8.183 -8.940 1.00 70.12 161 GLU A C 1
ATOM 1324 O O . GLU A 1 161 ? 15.513 -8.738 -8.747 1.00 70.12 161 GLU A O 1
ATOM 1329 N N . VAL A 1 162 ? 16.688 -6.849 -8.933 1.00 66.75 162 VAL A N 1
ATOM 1330 C CA . VAL A 1 162 ? 15.499 -5.986 -8.793 1.00 66.75 162 VAL A CA 1
ATOM 1331 C C . VAL A 1 162 ? 14.592 -6.107 -10.018 1.00 66.75 162 VAL A C 1
ATOM 1333 O O . VAL A 1 162 ? 13.370 -6.144 -9.877 1.00 66.75 162 VAL A O 1
ATOM 1336 N N . ARG A 1 163 ? 15.170 -6.240 -11.215 1.00 67.94 163 ARG A N 1
ATOM 1337 C CA . ARG A 1 163 ? 14.411 -6.413 -12.454 1.00 67.94 163 ARG A CA 1
ATOM 1338 C C . ARG A 1 163 ? 13.652 -7.735 -12.498 1.00 67.94 163 ARG A C 1
ATOM 1340 O O . ARG A 1 163 ? 12.467 -7.726 -12.816 1.00 67.94 163 ARG A O 1
ATOM 1347 N N . ILE A 1 164 ? 14.308 -8.845 -12.157 1.00 77.00 164 ILE A N 1
ATOM 1348 C CA . ILE A 1 164 ? 13.646 -10.155 -12.035 1.00 77.00 164 ILE A CA 1
ATOM 1349 C C . ILE A 1 164 ? 12.491 -10.039 -11.039 1.00 77.00 164 ILE A C 1
ATOM 1351 O O . ILE A 1 164 ? 11.353 -10.366 -11.353 1.00 77.00 164 ILE A O 1
ATOM 1355 N N . ARG A 1 165 ? 12.756 -9.436 -9.875 1.00 72.50 165 ARG A N 1
ATOM 1356 C CA . ARG A 1 165 ? 11.748 -9.225 -8.836 1.00 72.50 165 ARG A CA 1
ATOM 1357 C C . ARG A 1 165 ? 10.555 -8.393 -9.301 1.00 72.50 165 ARG A C 1
ATOM 1359 O O . ARG A 1 165 ? 9.434 -8.678 -8.882 1.00 72.50 165 ARG A O 1
ATOM 1366 N N . LEU A 1 166 ? 10.782 -7.372 -10.120 1.00 69.44 166 LEU A N 1
ATOM 1367 C CA . LEU A 1 166 ? 9.731 -6.534 -10.685 1.00 69.44 166 LEU A CA 1
ATOM 1368 C C . LEU A 1 166 ? 8.837 -7.325 -11.645 1.00 69.44 166 LEU A C 1
ATOM 1370 O O . LEU A 1 166 ? 7.618 -7.243 -11.517 1.00 69.44 166 LEU A O 1
ATOM 1374 N N . TYR A 1 167 ? 9.421 -8.103 -12.558 1.00 69.06 167 TYR A N 1
ATOM 1375 C CA . TYR A 1 167 ? 8.647 -8.936 -13.482 1.00 69.06 167 TYR A CA 1
ATOM 1376 C C . TYR A 1 167 ? 7.873 -10.036 -12.745 1.00 69.06 167 TYR A C 1
ATOM 1378 O O . TYR A 1 167 ? 6.663 -10.131 -12.926 1.00 69.06 167 TYR A O 1
ATOM 1386 N N . ASP A 1 168 ? 8.511 -10.742 -11.806 1.00 77.12 168 ASP A N 1
ATOM 1387 C CA . ASP A 1 168 ? 7.842 -11.746 -10.968 1.00 77.12 168 ASP A CA 1
ATOM 1388 C C . ASP A 1 168 ? 6.653 -11.153 -10.195 1.00 77.12 168 ASP A C 1
ATOM 1390 O O . ASP A 1 168 ? 5.622 -11.797 -10.015 1.00 77.12 168 ASP A O 1
ATOM 1394 N N . SER A 1 169 ? 6.789 -9.915 -9.706 1.00 68.88 169 SER A N 1
ATOM 1395 C CA . SER A 1 169 ? 5.705 -9.215 -9.015 1.00 68.88 169 SER A CA 1
ATOM 1396 C C . SER A 1 169 ? 4.542 -8.878 -9.939 1.00 68.88 169 SER A C 1
ATOM 1398 O O . SER A 1 169 ? 3.401 -8.923 -9.491 1.00 68.88 169 SER A O 1
ATOM 1400 N N . ILE A 1 170 ? 4.815 -8.507 -11.192 1.00 66.62 170 ILE A N 1
ATOM 1401 C CA . ILE A 1 170 ? 3.780 -8.190 -12.182 1.00 66.62 170 ILE A CA 1
ATOM 1402 C C . ILE A 1 170 ? 2.964 -9.444 -12.490 1.00 66.62 170 ILE A C 1
ATOM 1404 O O . ILE A 1 170 ? 1.736 -9.392 -12.411 1.00 66.62 170 ILE A O 1
ATOM 1408 N N . ASP A 1 171 ? 3.641 -10.561 -12.748 1.00 69.06 171 ASP A N 1
ATOM 1409 C CA . ASP A 1 171 ? 2.994 -11.835 -13.064 1.00 69.06 171 ASP A CA 1
ATOM 1410 C C . ASP A 1 171 ? 2.179 -12.340 -11.864 1.00 69.06 171 ASP A C 1
ATOM 1412 O O . ASP A 1 171 ? 0.986 -12.617 -11.986 1.00 69.06 171 ASP A O 1
ATOM 1416 N N . ARG A 1 172 ? 2.765 -12.322 -10.656 1.00 69.94 172 ARG A N 1
ATOM 1417 C CA . ARG A 1 172 ? 2.059 -12.716 -9.424 1.00 69.94 172 ARG A CA 1
ATOM 1418 C C . ARG A 1 172 ? 0.900 -11.793 -9.072 1.00 69.94 172 ARG A C 1
ATOM 1420 O O . ARG A 1 172 ? -0.101 -12.265 -8.544 1.00 69.94 172 ARG A O 1
ATOM 1427 N N . MET A 1 173 ? 1.005 -10.484 -9.315 1.00 65.50 173 MET A N 1
ATOM 1428 C CA . MET A 1 173 ? -0.135 -9.582 -9.127 1.00 65.50 173 MET A CA 1
ATOM 1429 C C . MET A 1 173 ? -1.255 -9.939 -10.097 1.00 65.50 173 MET A C 1
ATOM 1431 O O . MET A 1 173 ? -2.398 -9.975 -9.655 1.00 65.50 173 MET A O 1
ATOM 1435 N N . GLY A 1 174 ? -0.933 -10.235 -11.361 1.00 62.91 174 GLY A N 1
ATOM 1436 C CA . GLY A 1 174 ? -1.881 -10.766 -12.343 1.00 62.91 174 GLY A CA 1
ATOM 1437 C C . GLY A 1 174 ? -2.620 -11.985 -11.798 1.00 62.91 174 GLY A C 1
ATOM 1438 O O . GLY A 1 174 ? -3.836 -11.934 -11.659 1.00 62.91 174 GLY A O 1
ATOM 1439 N N . ASP A 1 175 ? -1.889 -12.998 -11.332 1.00 66.00 175 ASP A N 1
ATOM 1440 C CA . ASP A 1 175 ? -2.471 -14.206 -10.735 1.00 66.00 175 ASP A CA 1
ATOM 1441 C C . ASP A 1 175 ? -3.281 -13.926 -9.463 1.00 66.00 175 ASP A C 1
ATOM 1443 O O . ASP A 1 175 ? -4.287 -14.582 -9.212 1.00 66.00 175 ASP A O 1
ATOM 1447 N N . ILE A 1 176 ? -2.869 -12.983 -8.613 1.00 61.84 176 ILE A N 1
ATOM 1448 C CA . ILE A 1 176 ? -3.634 -12.599 -7.417 1.00 61.84 176 ILE A CA 1
ATOM 1449 C C . ILE A 1 176 ? -4.931 -11.903 -7.831 1.00 61.84 176 ILE A C 1
ATOM 1451 O O . ILE A 1 176 ? -5.981 -12.202 -7.266 1.00 61.84 176 ILE A O 1
ATOM 1455 N N . PHE A 1 177 ? -4.886 -11.006 -8.818 1.00 53.19 177 PHE A N 1
ATOM 1456 C CA . PHE A 1 177 ? -6.074 -10.361 -9.367 1.00 53.19 177 PHE A CA 1
ATOM 1457 C C . PHE A 1 177 ? -6.993 -11.390 -10.017 1.00 53.19 177 PHE A C 1
ATOM 1459 O O . PHE A 1 177 ? -8.174 -11.423 -9.684 1.00 53.19 177 PHE A O 1
ATOM 1466 N N . ASP A 1 178 ? -6.453 -12.287 -10.833 1.00 53.44 178 ASP A N 1
ATOM 1467 C CA . ASP A 1 178 ? -7.200 -13.359 -11.472 1.00 53.44 178 ASP A CA 1
ATOM 1468 C C . ASP A 1 178 ? -7.733 -14.343 -10.439 1.00 53.44 178 ASP A C 1
ATOM 1470 O O . ASP A 1 178 ? -8.887 -14.697 -10.506 1.00 53.44 178 ASP A O 1
ATOM 1474 N N . ASN A 1 179 ? -7.022 -14.714 -9.380 1.00 52.16 179 ASN A N 1
ATOM 1475 C CA . ASN A 1 179 ? -7.590 -15.562 -8.325 1.00 52.16 179 ASN A CA 1
ATOM 1476 C C . ASN A 1 179 ? -8.632 -14.829 -7.466 1.00 52.16 179 ASN A C 1
ATOM 1478 O O . ASN A 1 179 ? -9.573 -15.451 -6.965 1.00 52.16 179 ASN A O 1
ATOM 1482 N N . ILE A 1 180 ? -8.502 -13.511 -7.300 1.00 50.12 180 ILE A N 1
ATOM 1483 C CA . ILE A 1 180 ? -9.546 -12.670 -6.709 1.00 50.12 180 ILE A CA 1
ATOM 1484 C C . ILE A 1 180 ? -10.761 -12.580 -7.648 1.00 50.12 180 ILE A C 1
ATOM 1486 O O . ILE A 1 180 ? -11.865 -12.434 -7.128 1.00 50.12 180 ILE A O 1
ATOM 1490 N N . LEU A 1 181 ? -10.594 -12.705 -8.975 1.00 38.75 181 LEU A N 1
ATOM 1491 C CA . LEU A 1 181 ? -11.633 -12.605 -10.016 1.00 38.75 181 LEU A CA 1
ATOM 1492 C C . LEU A 1 181 ? -12.247 -13.972 -10.426 1.00 38.75 181 LEU A C 1
ATOM 1494 O O . LEU A 1 181 ? -13.455 -14.137 -10.317 1.00 38.75 181 LEU A O 1
ATOM 1498 N N . VAL A 1 182 ? -11.448 -14.965 -10.821 1.00 34.34 182 VAL A N 1
ATOM 1499 C CA . VAL A 1 182 ? -11.747 -16.346 -11.269 1.00 34.34 182 VAL A CA 1
ATOM 1500 C C . VAL A 1 182 ? -12.317 -17.233 -10.164 1.00 34.34 182 VAL A C 1
ATOM 1502 O O . VAL A 1 182 ? -13.233 -18.013 -10.420 1.00 34.34 182 VAL A O 1
ATOM 1505 N N . LYS A 1 183 ? -11.920 -17.063 -8.892 1.00 35.53 183 LYS A N 1
ATOM 1506 C CA . LYS A 1 183 ? -12.607 -17.762 -7.782 1.00 35.53 183 LYS A CA 1
ATOM 1507 C C . LYS A 1 183 ? -14.085 -17.336 -7.645 1.00 35.53 183 LYS A C 1
ATOM 1509 O O . LYS A 1 183 ? -14.807 -17.937 -6.845 1.00 35.53 183 LYS A O 1
ATOM 1514 N N . ASN A 1 184 ? -14.531 -16.337 -8.421 1.00 37.19 184 ASN A N 1
ATOM 1515 C CA . ASN A 1 184 ? -15.926 -15.924 -8.565 1.00 37.19 184 ASN A CA 1
ATOM 1516 C C . ASN A 1 184 ? -16.663 -16.513 -9.788 1.00 37.19 184 ASN A C 1
ATOM 1518 O O . ASN A 1 184 ? -17.887 -16.394 -9.808 1.00 37.19 184 ASN A O 1
ATOM 1522 N N . GLU A 1 185 ? -16.003 -17.132 -10.777 1.00 33.03 185 GLU A N 1
ATOM 1523 C CA . GLU A 1 185 ? -16.687 -17.704 -11.959 1.00 33.03 185 GLU A CA 1
ATOM 1524 C C . GLU A 1 185 ? -16.919 -19.217 -11.855 1.00 33.03 185 GLU A C 1
ATOM 1526 O O . GLU A 1 185 ? -18.019 -19.675 -12.162 1.00 33.03 185 GLU A O 1
ATOM 1531 N N . ASP A 1 186 ? -15.992 -19.979 -11.268 1.00 31.75 186 ASP A N 1
ATOM 1532 C CA . ASP A 1 186 ? -16.149 -21.437 -11.078 1.00 31.75 186 ASP A CA 1
ATOM 1533 C C . ASP A 1 186 ? -17.065 -21.829 -9.900 1.00 31.75 186 ASP A C 1
ATOM 1535 O O . ASP A 1 186 ? -17.078 -22.973 -9.438 1.00 31.75 186 ASP A O 1
ATOM 1539 N N . ARG A 1 187 ? -17.836 -20.874 -9.367 1.00 36.47 187 ARG A N 1
ATOM 1540 C CA . ARG A 1 187 ? -18.852 -21.119 -8.329 1.00 36.47 187 ARG A CA 1
ATOM 1541 C C . ARG A 1 187 ? -20.182 -20.418 -8.606 1.00 36.47 187 ARG A C 1
ATOM 1543 O O . ARG A 1 187 ? -20.807 -19.907 -7.672 1.00 36.47 187 ARG A O 1
ATOM 1550 N N . LYS A 1 188 ? -20.595 -20.388 -9.874 1.00 31.33 188 LYS A N 1
ATOM 1551 C CA . LYS A 1 188 ? -22.013 -20.242 -10.234 1.00 31.33 188 LYS A CA 1
ATOM 1552 C C . LYS A 1 188 ? -22.735 -21.580 -10.149 1.00 31.33 188 LYS A C 1
ATOM 1554 O O . LYS A 1 188 ? -22.139 -22.595 -10.565 1.00 31.33 188 LYS A O 1
#

Solvent-accessible 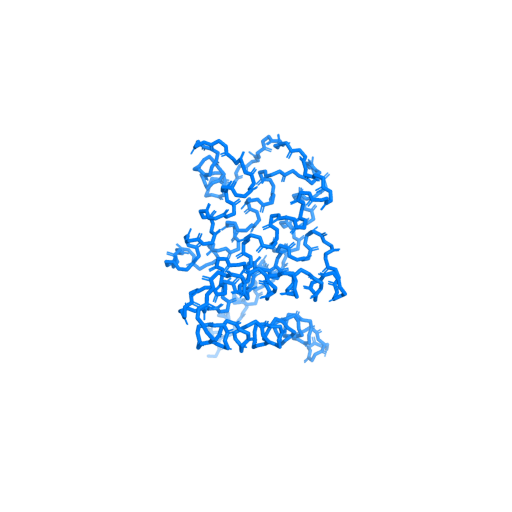surface area (backbone atoms only — not comparable to full-atom values): 10675 Å² total; per-residue (Å²): 118,69,66,63,53,51,52,50,48,52,51,49,49,53,50,51,49,50,54,49,45,57,55,42,53,54,48,56,48,49,72,75,51,50,72,16,44,50,54,56,50,43,54,49,50,56,60,54,41,70,85,75,51,74,54,73,61,47,50,52,49,50,54,47,41,40,59,61,55,65,55,57,92,63,46,65,57,55,46,52,52,26,60,78,69,71,50,87,76,82,69,45,60,72,60,54,72,69,53,41,54,52,35,48,48,58,41,51,49,60,55,49,74,48,87,82,73,49,74,70,52,51,48,46,52,50,49,51,35,59,76,62,66,54,48,74,68,53,48,51,49,50,53,52,51,50,55,54,56,42,66,78,76,52,63,71,70,62,50,54,54,39,50,52,47,50,53,53,48,53,55,50,48,50,52,51,51,42,53,70,50,51,70,62,62,87,69,118

Secondary structure (DSSP, 8-state):
-HHHHHHHHHHHHHHHHHHHHHHHHHHHHHHHH-SBHHHHHHHHHHHHGGGS---HHHHHHHHHHHHHTT--TTHHHHHHHHHHTT-------B--HHHHHHHHHHHHHHHHH-S---HHHHHHHHHHHHHTT--HHHHHHHHHHHHHHHHHHS-HHHHHHHHHHHHHHHHHHHHHHHHHHHTTTTT-